Protein AF-A0A0J6YGB2-F1 (afdb_monomer_lite)

pLDDT: mean 71.76, std 18.64, range [31.3, 97.12]

Secondary structure (DSSP, 8-state):
-HHHHHTTS-HHHHHHHHHHHSTTSS-----EEEEEETTEEEEE-TTS-EEEE--PPPPPPP-------------------EEEEEEETTEEEEE-TTS-EEEEES---TT-PPPSEEEEEEEETTEEEEE-TTS-EEEEEE----------------SS---EEEEEETTEEEEEETT----------S-------HHHHHHHHHHHHHHHHHHHHHHHHHHHH--SHHHHHHHHHHHHHHHHHHHHIIIIIIHHHHHHHHT-GGG---SSTTHHHHHHHHHHHHHHHHHHHHHHHHHHHHTTSTTTSSS--

Structure (mmCIF, N/CA/C/O backbone):
data_AF-A0A0J6YGB2-F1
#
_entry.id   AF-A0A0J6YGB2-F1
#
loop_
_atom_site.group_PDB
_atom_site.id
_atom_site.type_symbol
_atom_site.label_atom_id
_atom_site.label_alt_id
_atom_site.label_comp_id
_atom_site.label_asym_id
_atom_site.label_entity_id
_atom_site.label_seq_id
_atom_site.pdbx_PDB_ins_code
_atom_site.Cartn_x
_atom_site.Cartn_y
_atom_site.Cartn_z
_atom_site.occupancy
_atom_site.B_iso_or_equiv
_atom_site.auth_seq_id
_atom_site.auth_comp_id
_atom_site.auth_asym_id
_atom_site.auth_atom_id
_atom_site.pdbx_PDB_model_num
ATOM 1 N N . MET A 1 1 ? 25.596 -7.153 -12.762 1.00 47.97 1 MET A N 1
ATOM 2 C CA . MET A 1 1 ? 25.041 -5.886 -13.301 1.00 47.97 1 MET A CA 1
ATOM 3 C C . MET A 1 1 ? 25.319 -4.682 -12.389 1.00 47.97 1 MET A C 1
ATOM 5 O O . MET A 1 1 ? 25.663 -3.633 -12.912 1.00 47.97 1 MET A O 1
ATOM 9 N N . PHE A 1 2 ? 25.298 -4.838 -11.057 1.00 39.69 2 PHE A N 1
ATOM 10 C CA . PHE A 1 2 ? 25.666 -3.784 -10.088 1.00 39.69 2 PHE A CA 1
ATOM 11 C C . PHE A 1 2 ? 27.104 -3.240 -10.219 1.00 39.69 2 PHE A C 1
ATOM 13 O O . PHE A 1 2 ? 27.317 -2.039 -10.109 1.00 39.69 2 PHE A O 1
ATOM 20 N N . SER A 1 3 ? 28.085 -4.088 -10.548 1.00 45.50 3 SER A N 1
ATOM 21 C CA . SER A 1 3 ? 29.497 -3.674 -10.658 1.00 45.50 3 SER A CA 1
ATOM 22 C C . SER A 1 3 ? 29.777 -2.673 -11.798 1.00 45.50 3 SER A C 1
ATOM 24 O O . SER A 1 3 ? 30.677 -1.848 -11.683 1.00 45.50 3 SER A O 1
ATOM 26 N N . ARG A 1 4 ? 28.969 -2.665 -12.871 1.00 50.91 4 ARG A N 1
ATOM 27 C CA . ARG A 1 4 ? 29.157 -1.735 -14.004 1.00 50.91 4 ARG A CA 1
ATOM 28 C C . ARG A 1 4 ? 28.531 -0.355 -13.784 1.00 50.91 4 ARG A C 1
ATOM 30 O O . ARG A 1 4 ? 28.941 0.592 -14.438 1.00 50.91 4 ARG A O 1
ATOM 37 N N . ILE A 1 5 ? 27.583 -0.236 -12.853 1.00 55.06 5 ILE A N 1
ATOM 38 C CA . ILE A 1 5 ? 26.984 1.052 -12.464 1.00 55.06 5 ILE A CA 1
ATOM 39 C C . ILE A 1 5 ? 27.970 1.847 -11.595 1.00 55.06 5 ILE A C 1
ATOM 41 O O . ILE A 1 5 ? 28.072 3.060 -11.730 1.00 55.06 5 ILE A O 1
ATOM 45 N N . PHE A 1 6 ? 28.771 1.150 -10.783 1.00 49.53 6 PHE A N 1
ATOM 46 C CA . PHE A 1 6 ? 29.767 1.763 -9.901 1.00 49.53 6 PHE A CA 1
ATOM 47 C C . PHE A 1 6 ? 30.978 2.357 -10.637 1.00 49.53 6 PHE A C 1
ATOM 49 O O . PHE A 1 6 ? 31.577 3.301 -10.149 1.00 49.53 6 PHE A O 1
ATOM 56 N N . SER A 1 7 ? 31.334 1.857 -11.825 1.00 52.94 7 SER A N 1
ATOM 57 C CA . SER A 1 7 ? 32.524 2.328 -12.557 1.00 52.94 7 SER A CA 1
ATOM 58 C C . SER A 1 7 ? 32.318 3.639 -13.334 1.00 52.94 7 SER A C 1
ATOM 60 O O . SER A 1 7 ? 33.278 4.160 -13.896 1.00 52.94 7 SER A O 1
ATOM 62 N N . SER A 1 8 ? 31.083 4.150 -13.412 1.00 54.16 8 SER A N 1
ATOM 63 C CA . SER A 1 8 ? 30.706 5.331 -14.211 1.00 54.16 8 SER A CA 1
ATOM 64 C C . SER A 1 8 ? 30.248 6.513 -13.346 1.00 54.16 8 SER A C 1
ATOM 66 O O . SER A 1 8 ? 29.524 7.393 -13.814 1.00 54.16 8 SER A O 1
ATOM 68 N N . MET A 1 9 ? 30.625 6.522 -12.071 1.00 53.25 9 MET A N 1
ATOM 69 C CA . MET A 1 9 ? 30.329 7.599 -11.133 1.00 53.25 9 MET A CA 1
ATOM 70 C C . MET A 1 9 ? 31.638 8.329 -10.830 1.00 53.25 9 MET A C 1
ATOM 72 O O . MET A 1 9 ? 32.668 7.703 -10.596 1.00 53.25 9 MET A O 1
ATOM 76 N N . SER A 1 10 ? 31.633 9.661 -10.912 1.00 66.31 10 SER A N 1
ATOM 77 C CA . SER A 1 10 ? 32.814 10.474 -10.613 1.00 66.31 10 SER A CA 1
ATOM 78 C C . SER A 1 10 ? 33.296 10.159 -9.195 1.00 66.31 10 SER A C 1
ATOM 80 O O . SER A 1 10 ? 32.474 10.021 -8.287 1.00 66.31 10 SER A O 1
ATOM 82 N N . GLY A 1 11 ? 34.614 10.046 -8.987 1.00 65.31 11 GLY A N 1
ATOM 83 C CA . GLY A 1 11 ? 35.195 9.553 -7.727 1.00 65.31 11 GLY A CA 1
ATOM 84 C C . GLY A 1 11 ? 34.671 10.248 -6.462 1.00 65.31 11 GLY A C 1
ATOM 85 O O . GLY A 1 11 ? 34.587 9.629 -5.410 1.00 65.31 11 GLY A O 1
ATOM 86 N N . TRP A 1 12 ? 34.205 11.493 -6.577 1.00 58.81 12 TRP A N 1
ATOM 87 C CA . TRP A 1 12 ? 33.568 12.251 -5.496 1.00 58.81 12 TRP A CA 1
ATOM 88 C C . TRP A 1 12 ? 32.200 11.697 -5.066 1.00 58.81 12 TRP A C 1
ATOM 90 O O . TRP A 1 12 ? 31.902 11.644 -3.876 1.00 58.81 12 TRP A O 1
ATOM 100 N N . THR A 1 13 ? 31.378 11.227 -6.008 1.00 62.38 13 THR A N 1
ATOM 101 C CA . THR A 1 13 ? 30.074 10.608 -5.695 1.00 62.38 13 THR A CA 1
ATOM 102 C C . THR A 1 13 ? 30.228 9.221 -5.079 1.00 62.38 13 THR A C 1
ATOM 104 O O . THR A 1 13 ? 29.452 8.850 -4.202 1.00 62.38 13 THR A O 1
ATOM 107 N N . GLN A 1 14 ? 31.271 8.487 -5.469 1.00 62.53 14 GLN A N 1
ATOM 108 C CA . GLN A 1 14 ? 31.596 7.175 -4.913 1.00 62.53 14 GLN A CA 1
ATOM 109 C C . GLN A 1 14 ? 32.154 7.293 -3.485 1.00 62.53 14 GLN A C 1
ATOM 111 O O . GLN A 1 14 ? 31.770 6.514 -2.618 1.00 62.53 14 GLN A O 1
ATOM 116 N N . ILE A 1 15 ? 32.974 8.316 -3.214 1.00 65.75 15 ILE A N 1
ATOM 117 C CA . ILE A 1 15 ? 33.469 8.626 -1.865 1.00 65.75 15 ILE A CA 1
ATOM 118 C C . ILE A 1 15 ? 32.315 9.058 -0.947 1.00 65.75 15 ILE A C 1
ATOM 120 O O . ILE A 1 15 ? 32.207 8.508 0.141 1.00 65.75 15 ILE A O 1
ATOM 124 N N . CYS A 1 16 ? 31.402 9.933 -1.390 1.00 64.25 16 CYS A N 1
ATOM 125 C CA . CYS A 1 16 ? 30.236 10.346 -0.586 1.00 64.25 16 CYS A CA 1
ATOM 126 C C . CYS A 1 16 ? 29.244 9.208 -0.280 1.00 64.25 16 CYS A C 1
ATOM 128 O O . CYS A 1 16 ? 28.662 9.167 0.803 1.00 64.25 16 CYS A O 1
ATOM 130 N N . LEU A 1 17 ? 29.026 8.277 -1.215 1.00 60.19 17 LEU A N 1
ATOM 131 C CA . LEU A 1 17 ? 28.152 7.116 -0.992 1.00 60.19 17 LEU A CA 1
ATOM 132 C C . LEU A 1 17 ? 28.784 6.082 -0.053 1.00 60.19 17 LEU A C 1
ATOM 134 O O . LEU A 1 17 ? 28.083 5.472 0.749 1.00 60.19 17 LEU A O 1
ATOM 138 N N . ILE A 1 18 ? 30.106 5.906 -0.111 1.00 61.22 18 ILE A N 1
ATOM 139 C CA . ILE A 1 18 ? 30.818 4.990 0.787 1.00 61.22 18 ILE A CA 1
ATOM 140 C C . ILE A 1 18 ? 30.936 5.594 2.197 1.00 61.22 18 ILE A C 1
ATOM 142 O O . ILE A 1 18 ? 30.737 4.876 3.175 1.00 61.22 18 ILE A O 1
ATOM 146 N N . THR A 1 19 ? 31.169 6.906 2.337 1.00 56.91 19 THR A N 1
ATOM 147 C CA . THR A 1 19 ? 31.229 7.562 3.658 1.00 56.91 19 THR A CA 1
ATOM 148 C C . THR A 1 19 ? 29.863 7.688 4.334 1.00 56.91 19 THR A C 1
ATOM 150 O O . THR A 1 19 ? 29.801 7.635 5.558 1.00 56.91 19 THR A O 1
ATOM 153 N N . SER A 1 20 ? 28.762 7.776 3.579 1.00 56.94 20 SER A N 1
ATOM 154 C CA . SER A 1 20 ? 27.402 7.804 4.146 1.00 56.94 20 SER A CA 1
ATOM 155 C C . SER A 1 20 ? 26.875 6.426 4.568 1.00 56.94 20 SER A C 1
ATOM 157 O O . SER A 1 20 ? 26.150 6.348 5.559 1.00 56.94 20 SER A O 1
ATOM 159 N N . LEU A 1 21 ? 27.275 5.330 3.904 1.00 52.31 21 LEU A N 1
ATOM 160 C CA . LEU A 1 21 ? 26.917 3.968 4.340 1.00 52.31 21 LEU A CA 1
ATOM 161 C C . LEU A 1 21 ? 27.748 3.448 5.529 1.00 52.31 21 LEU A C 1
ATOM 163 O O . LEU A 1 21 ? 27.299 2.536 6.218 1.00 52.31 21 LEU A O 1
ATOM 167 N N . LEU A 1 22 ? 28.928 4.017 5.795 1.00 46.59 22 LEU A N 1
ATOM 168 C CA . LEU A 1 22 ? 29.778 3.651 6.942 1.00 46.59 22 LEU A CA 1
ATOM 169 C C . LEU A 1 22 ? 29.534 4.516 8.196 1.00 46.59 22 LEU A C 1
ATOM 171 O O . LEU A 1 22 ? 30.133 4.259 9.238 1.00 46.59 22 LEU A O 1
ATOM 175 N N . ALA A 1 23 ? 28.652 5.518 8.125 1.00 49.00 23 ALA A N 1
ATOM 176 C CA . ALA A 1 23 ? 28.447 6.484 9.205 1.00 49.00 23 ALA A CA 1
ATOM 177 C C . ALA A 1 23 ? 27.587 6.022 10.406 1.00 49.00 23 ALA A C 1
ATOM 179 O O . ALA A 1 23 ? 27.714 6.660 11.449 1.00 49.00 23 ALA A O 1
ATOM 180 N N . PRO A 1 24 ? 26.782 4.935 10.383 1.00 47.47 24 PRO A N 1
ATOM 181 C CA . PRO A 1 24 ? 26.157 4.431 11.602 1.00 47.47 24 PRO A CA 1
ATOM 182 C C . PRO A 1 24 ? 26.792 3.100 12.032 1.00 47.47 24 PRO A C 1
ATOM 184 O O . PRO A 1 24 ? 26.097 2.102 12.190 1.00 47.47 24 PRO A O 1
ATOM 187 N N . GLN A 1 25 ? 28.120 3.043 12.178 1.00 46.66 25 GLN A N 1
ATOM 188 C CA . GLN A 1 25 ? 28.798 1.902 12.829 1.00 46.66 25 GLN A CA 1
ATOM 189 C C . GLN A 1 25 ? 29.794 2.305 13.922 1.00 46.66 25 GLN A C 1
ATOM 191 O O . GLN A 1 25 ? 30.547 1.477 14.424 1.00 46.66 25 GLN A O 1
ATOM 196 N N . LEU A 1 26 ? 29.766 3.558 14.369 1.00 46.72 26 LEU A N 1
ATOM 197 C CA . LEU A 1 26 ? 30.515 3.984 15.546 1.00 46.72 26 LEU A CA 1
ATOM 198 C C . LEU A 1 26 ? 29.568 4.716 16.481 1.00 46.72 26 LEU A C 1
ATOM 200 O O . LEU A 1 26 ? 29.467 5.932 16.429 1.00 46.72 26 LEU A O 1
ATOM 204 N N . TYR A 1 27 ? 28.816 3.941 17.260 1.00 47.0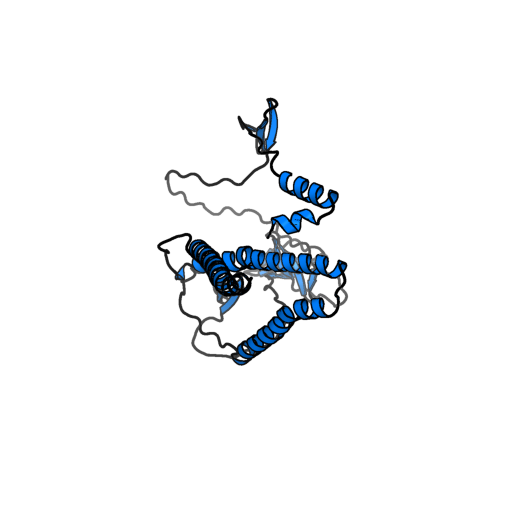3 27 TYR A N 1
ATOM 205 C CA . TYR A 1 27 ? 28.639 4.143 18.702 1.00 47.03 27 TYR A CA 1
ATOM 206 C C . TYR A 1 27 ? 27.632 3.117 19.249 1.00 47.03 27 TYR A C 1
ATOM 208 O O . TYR A 1 27 ? 26.555 3.449 19.732 1.00 47.03 27 TYR A O 1
ATOM 216 N N . ALA A 1 28 ? 27.997 1.833 19.218 1.00 46.50 28 ALA A N 1
ATOM 217 C CA . ALA A 1 28 ? 27.508 0.934 20.257 1.00 46.50 28 ALA A CA 1
ATOM 218 C C . ALA A 1 28 ? 28.305 1.281 21.526 1.00 46.50 28 ALA A C 1
ATOM 220 O O . ALA A 1 28 ? 29.392 0.751 21.747 1.00 46.50 28 ALA A O 1
ATOM 221 N N . GLN A 1 29 ? 27.837 2.268 22.298 1.00 60.12 29 GLN A N 1
ATOM 222 C CA . GLN A 1 29 ? 28.437 2.580 23.595 1.00 60.12 29 GLN A CA 1
ATOM 223 C C . GLN A 1 29 ? 28.187 1.392 24.521 1.00 60.12 29 GLN A C 1
ATOM 225 O O . GLN A 1 29 ? 27.056 1.126 24.920 1.00 60.12 29 GLN A O 1
ATOM 230 N N . SER A 1 30 ? 29.252 0.654 24.826 1.00 61.69 30 SER A N 1
ATOM 231 C CA . SER A 1 30 ? 29.279 -0.331 25.904 1.00 61.69 30 SER A CA 1
ATOM 232 C C . SER A 1 30 ? 29.137 0.413 27.234 1.00 61.69 30 SER A C 1
ATOM 234 O O . SER A 1 30 ? 30.133 0.770 27.861 1.00 61.69 30 SER A O 1
ATOM 236 N N . LEU A 1 31 ? 27.902 0.691 27.639 1.00 70.81 31 LEU A N 1
ATOM 237 C CA . LEU A 1 31 ? 27.576 1.229 28.956 1.00 70.81 31 LEU A CA 1
ATOM 238 C C . LEU A 1 31 ? 27.637 0.082 29.969 1.00 70.81 31 LEU A C 1
ATOM 240 O O . LEU A 1 31 ? 27.085 -0.994 29.735 1.00 70.81 31 LEU A O 1
ATOM 244 N N . SER A 1 32 ? 28.328 0.297 31.085 1.00 76.56 32 SER A N 1
ATOM 245 C CA . SER A 1 32 ? 28.457 -0.695 32.159 1.00 76.56 32 SER A CA 1
ATOM 246 C C . SER A 1 32 ? 28.248 -0.033 33.524 1.00 76.56 32 SER A C 1
ATOM 248 O O . SER A 1 32 ? 28.428 1.175 33.659 1.00 76.56 32 SER A O 1
ATOM 250 N N . ASN A 1 33 ? 27.826 -0.804 34.534 1.00 73.69 33 ASN A N 1
ATOM 251 C CA . ASN A 1 33 ? 27.552 -0.314 35.897 1.00 73.69 33 ASN A CA 1
ATOM 252 C C . ASN A 1 33 ? 26.589 0.893 35.967 1.00 73.69 33 ASN A C 1
ATOM 254 O O . ASN A 1 33 ? 26.937 1.967 36.455 1.00 73.69 33 ASN A O 1
ATOM 258 N N . CYS A 1 34 ? 25.353 0.719 35.498 1.00 82.75 34 CYS A N 1
ATOM 259 C CA . CYS A 1 34 ? 24.329 1.748 35.658 1.00 82.75 34 CYS A CA 1
ATOM 260 C C . CYS A 1 34 ? 23.812 1.807 37.106 1.00 82.75 34 CYS A C 1
ATOM 262 O O . CYS A 1 34 ? 23.523 0.775 37.715 1.00 82.75 34 CYS A O 1
ATOM 264 N N . HIS A 1 35 ? 23.693 3.013 37.657 1.00 82.19 35 HIS A N 1
ATOM 265 C CA . HIS A 1 35 ? 23.129 3.280 38.976 1.00 82.19 35 HIS A CA 1
ATOM 266 C C . HIS A 1 35 ? 22.164 4.468 38.906 1.00 82.19 35 HIS A C 1
ATOM 268 O O . HIS A 1 35 ? 22.210 5.293 37.994 1.00 82.19 35 HIS A O 1
ATOM 274 N N . ARG A 1 36 ? 21.226 4.539 39.852 1.00 81.81 36 ARG A N 1
ATOM 275 C CA . ARG A 1 36 ? 20.082 5.449 39.760 1.00 81.81 36 ARG A CA 1
ATOM 276 C C . ARG A 1 36 ? 20.120 6.504 40.852 1.00 81.81 36 ARG A C 1
ATOM 278 O O . ARG A 1 36 ? 20.095 6.171 42.034 1.00 81.81 36 ARG A O 1
ATOM 285 N N . HIS A 1 37 ? 20.097 7.772 40.449 1.00 75.06 37 HIS A N 1
ATOM 286 C CA . HIS A 1 37 ? 19.948 8.919 41.342 1.00 75.06 37 HIS A CA 1
ATOM 287 C C . HIS A 1 37 ? 18.572 9.552 41.094 1.00 75.06 37 HIS A C 1
ATOM 289 O O . HIS A 1 37 ? 18.349 10.260 40.112 1.00 75.06 37 HIS A O 1
ATOM 295 N N . GLY A 1 38 ? 17.608 9.252 41.969 1.00 78.44 38 GLY A N 1
ATOM 296 C CA . GLY A 1 38 ? 16.233 9.745 41.840 1.00 78.44 38 GLY A CA 1
ATOM 297 C C . GLY A 1 38 ? 15.509 9.185 40.607 1.00 78.44 38 GLY A C 1
ATOM 298 O O . GLY A 1 38 ? 15.221 7.986 40.531 1.00 78.44 38 GLY A O 1
ATOM 299 N N . SER A 1 39 ? 15.170 10.055 39.653 1.00 69.88 39 SER A N 1
ATOM 300 C CA . SER A 1 39 ? 14.460 9.710 38.410 1.00 69.88 39 SER A CA 1
ATOM 301 C C . SER A 1 39 ? 15.372 9.502 37.196 1.00 69.88 39 SER A C 1
ATOM 303 O O . SER A 1 39 ? 14.862 9.189 36.124 1.00 69.88 39 SER A O 1
ATOM 305 N N . THR A 1 40 ? 16.688 9.661 37.351 1.00 70.00 40 THR A N 1
ATOM 306 C CA . THR A 1 40 ? 17.655 9.610 36.245 1.00 70.00 40 THR A CA 1
ATOM 307 C C . THR A 1 40 ? 18.629 8.449 36.453 1.00 70.00 40 THR A C 1
ATOM 309 O O . THR A 1 40 ? 19.141 8.249 37.559 1.00 70.00 40 THR A O 1
ATOM 312 N N . GLU A 1 41 ? 18.856 7.655 35.407 1.00 82.81 41 GLU A N 1
ATOM 313 C CA . GLU A 1 41 ? 19.830 6.560 35.397 1.00 82.81 41 GLU A CA 1
ATOM 314 C C . GLU A 1 41 ? 21.167 7.071 34.849 1.00 82.81 41 GLU A C 1
ATOM 316 O O . GLU A 1 41 ? 21.211 7.765 33.834 1.00 82.81 41 GLU A O 1
ATOM 321 N N . TYR A 1 42 ? 22.255 6.765 35.550 1.00 81.12 42 TYR A N 1
ATOM 322 C CA . TYR A 1 42 ? 23.617 7.139 35.183 1.00 81.12 42 TYR A CA 1
ATOM 323 C C . TYR A 1 42 ? 24.416 5.871 34.923 1.00 81.12 42 TYR A C 1
ATOM 325 O O . TYR A 1 42 ? 24.373 4.946 35.730 1.00 81.12 42 TYR A O 1
ATOM 333 N N . CYS A 1 43 ? 25.165 5.825 33.827 1.00 85.06 43 CYS A N 1
ATOM 334 C CA . CYS A 1 43 ? 26.001 4.679 33.472 1.00 85.06 43 CYS A CA 1
ATOM 335 C C . CYS A 1 43 ? 27.455 5.119 33.263 1.00 85.06 43 CYS A C 1
ATOM 337 O O . CYS A 1 43 ? 27.709 6.248 32.825 1.00 85.06 43 CYS A O 1
ATOM 339 N N . TYR A 1 44 ? 28.411 4.227 33.542 1.00 82.94 44 TYR A N 1
ATOM 340 C CA . TYR A 1 44 ? 29.823 4.481 33.258 1.00 82.94 44 TYR A CA 1
ATOM 341 C C . TYR A 1 44 ? 30.130 4.191 31.788 1.00 82.94 44 TYR A C 1
ATOM 343 O O . TYR A 1 44 ? 29.845 3.101 31.273 1.00 82.94 44 TYR A O 1
ATOM 351 N N . GLY A 1 45 ? 30.728 5.182 31.126 1.00 77.88 45 GLY A N 1
ATOM 352 C CA . GLY A 1 45 ? 31.301 5.027 29.794 1.00 77.88 45 GLY A CA 1
ATOM 353 C C . GLY A 1 45 ? 32.665 4.319 29.817 1.00 77.88 45 GLY A C 1
ATOM 354 O O . GLY A 1 45 ? 33.237 4.093 30.886 1.00 77.88 45 GLY A O 1
ATOM 355 N N . PRO A 1 46 ? 33.234 4.004 28.641 1.00 68.50 46 PRO A N 1
ATOM 356 C CA . PRO A 1 46 ? 34.563 3.392 28.518 1.00 68.50 46 PRO A CA 1
ATOM 357 C C . PRO A 1 46 ? 35.693 4.255 29.105 1.00 68.50 46 PRO A C 1
ATOM 359 O O . PRO A 1 46 ? 36.740 3.725 29.465 1.00 68.50 46 PRO A O 1
ATOM 362 N N . ASP A 1 47 ? 35.458 5.560 29.260 1.00 73.69 47 ASP A N 1
ATOM 363 C CA . ASP A 1 47 ? 36.397 6.514 29.859 1.00 73.69 47 ASP A CA 1
ATOM 364 C C . ASP A 1 47 ? 36.296 6.576 31.400 1.00 73.69 47 ASP A C 1
ATOM 366 O O . ASP A 1 47 ? 36.956 7.394 32.038 1.00 73.69 47 ASP A O 1
ATOM 370 N N . GLY A 1 48 ? 35.446 5.743 32.019 1.00 71.50 48 GLY A N 1
ATOM 371 C CA . GLY A 1 48 ? 35.217 5.726 33.470 1.00 71.50 48 GLY A CA 1
ATOM 372 C C . GLY A 1 48 ? 34.420 6.924 33.999 1.00 71.50 48 GLY A C 1
ATOM 373 O O . GLY A 1 48 ? 34.275 7.077 35.209 1.00 71.50 48 GLY A O 1
ATOM 374 N N . GLN A 1 49 ? 33.897 7.769 33.108 1.00 76.75 49 GLN A N 1
ATOM 375 C CA . GLN A 1 49 ? 33.096 8.939 33.455 1.00 76.75 49 GLN A CA 1
ATOM 376 C C . GLN A 1 49 ? 31.596 8.601 33.442 1.00 76.75 49 GLN A C 1
ATOM 378 O O . GLN A 1 49 ? 31.115 7.878 32.565 1.00 76.75 49 GLN A O 1
ATOM 383 N N . GLU A 1 50 ? 30.858 9.118 34.425 1.00 80.12 50 GLU A N 1
ATOM 384 C CA . GLU A 1 50 ? 29.411 8.918 34.551 1.00 80.12 50 GLU A CA 1
ATOM 385 C C . GLU A 1 50 ? 28.652 9.818 33.573 1.00 80.12 50 GLU A C 1
ATOM 387 O O . GLU A 1 50 ? 28.865 11.032 33.534 1.00 80.12 50 GLU A O 1
ATOM 392 N N . THR A 1 51 ? 27.740 9.231 32.796 1.00 76.94 51 THR A N 1
ATOM 393 C CA . THR A 1 51 ? 26.888 9.961 31.842 1.00 76.94 51 THR A CA 1
ATOM 394 C C . THR A 1 51 ? 25.402 9.679 32.103 1.00 76.94 51 THR A C 1
ATOM 396 O O . THR A 1 51 ? 25.047 8.528 32.374 1.00 76.94 51 THR A O 1
ATOM 399 N N . PRO A 1 52 ? 24.521 10.703 32.068 1.00 76.31 52 PRO A N 1
ATOM 400 C CA . PRO A 1 52 ? 23.085 10.524 32.284 1.00 76.31 52 PRO A CA 1
ATOM 401 C C . PRO A 1 52 ? 22.415 9.903 31.050 1.00 76.31 52 PRO A C 1
ATOM 403 O O . PRO A 1 52 ? 22.531 10.433 29.945 1.00 76.31 52 PRO A O 1
ATOM 406 N N . VAL A 1 53 ? 21.669 8.816 31.246 1.00 72.88 53 VAL A N 1
ATOM 407 C CA . VAL A 1 53 ? 20.880 8.133 30.210 1.00 72.88 53 VAL A CA 1
ATOM 408 C C . VAL A 1 53 ? 19.398 8.220 30.599 1.00 72.88 53 VAL A C 1
ATOM 410 O O . VAL A 1 53 ? 18.978 7.725 31.643 1.00 72.88 53 VAL A O 1
ATOM 413 N N . THR A 1 54 ? 18.575 8.892 29.791 1.00 63.31 54 THR A N 1
ATOM 414 C CA . THR A 1 54 ? 17.148 9.115 30.092 1.00 63.31 54 THR A CA 1
ATOM 415 C C . THR A 1 54 ? 16.244 8.131 29.333 1.00 63.31 54 THR A C 1
ATOM 417 O O . THR A 1 54 ? 16.037 8.258 28.132 1.00 63.31 54 THR A O 1
ATOM 420 N N . THR A 1 55 ? 15.731 7.166 30.108 1.00 45.88 55 THR A N 1
ATOM 421 C CA . THR A 1 55 ? 14.434 6.447 30.083 1.00 45.88 55 THR A CA 1
ATOM 422 C C . THR A 1 55 ? 13.894 5.821 28.789 1.00 45.88 55 THR A C 1
ATOM 424 O O . THR A 1 55 ? 13.232 6.471 27.983 1.00 45.88 55 THR A O 1
ATOM 427 N N . HIS A 1 56 ? 13.954 4.484 28.731 1.00 41.53 56 HIS A N 1
ATOM 428 C CA . HIS A 1 56 ? 12.926 3.667 28.080 1.00 41.53 56 HIS A CA 1
ATOM 429 C C . HIS A 1 56 ? 11.999 3.028 29.124 1.00 41.53 56 HIS A C 1
ATOM 431 O O . HIS A 1 56 ? 12.430 2.596 30.192 1.00 41.53 56 HIS A O 1
ATOM 437 N N . LEU A 1 57 ? 10.705 3.034 28.792 1.00 34.84 57 LEU A N 1
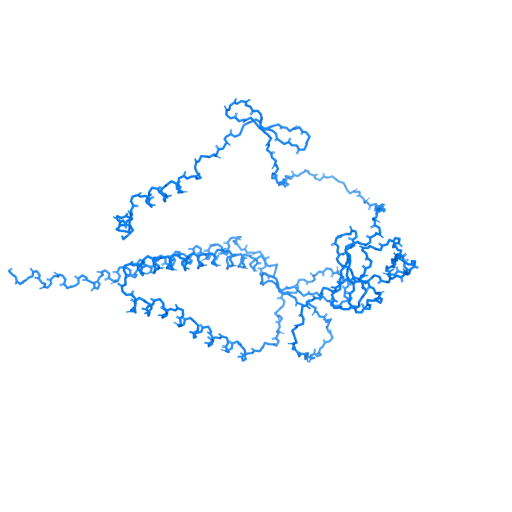ATOM 438 C CA . LEU A 1 57 ? 9.574 2.538 29.569 1.00 34.84 57 LEU A CA 1
ATOM 439 C C . LEU A 1 57 ? 9.809 1.140 30.158 1.00 34.84 57 LEU A C 1
ATOM 441 O O . LEU A 1 57 ? 10.289 0.224 29.494 1.00 34.84 57 LEU A O 1
ATOM 445 N N . SER A 1 58 ? 9.373 0.984 31.403 1.00 36.00 58 SER A N 1
ATOM 446 C CA . SER A 1 58 ? 9.332 -0.267 32.148 1.00 36.00 58 SER A CA 1
ATOM 447 C C . SER A 1 58 ? 8.480 -1.329 31.439 1.00 36.00 58 SER A C 1
ATOM 449 O O . SER A 1 58 ? 7.301 -1.108 31.172 1.00 36.00 58 SER A O 1
ATOM 451 N N . ALA A 1 59 ? 9.057 -2.509 31.206 1.00 35.41 59 ALA A N 1
ATOM 452 C CA . ALA A 1 59 ? 8.304 -3.747 31.019 1.00 35.41 59 ALA A CA 1
ATOM 453 C C . ALA A 1 59 ? 7.915 -4.316 32.403 1.00 35.41 59 ALA A C 1
ATOM 455 O O . ALA A 1 59 ? 8.745 -4.283 33.318 1.00 35.41 59 ALA A O 1
ATOM 456 N N . PRO A 1 60 ? 6.690 -4.837 32.602 1.00 36.06 60 PRO A N 1
ATOM 457 C CA . PRO A 1 60 ? 6.276 -5.375 33.892 1.00 36.06 60 PRO A CA 1
ATOM 458 C C . PRO A 1 60 ? 6.847 -6.784 34.110 1.00 36.06 60 PRO A C 1
ATOM 460 O O . PRO A 1 60 ? 6.616 -7.692 33.314 1.00 36.06 60 PRO A O 1
ATOM 463 N N . SER A 1 61 ? 7.577 -6.961 35.214 1.00 35.47 61 SER A N 1
ATOM 464 C CA . SER A 1 61 ? 7.939 -8.274 35.758 1.00 35.47 61 SER A CA 1
ATOM 465 C C . SER A 1 61 ? 6.897 -8.741 36.773 1.00 35.47 61 SER A C 1
ATOM 467 O O . SER A 1 61 ? 6.373 -7.966 37.569 1.00 35.47 61 SER A O 1
ATOM 469 N N . THR A 1 62 ? 6.611 -10.032 36.696 1.00 39.09 62 THR A N 1
ATOM 470 C CA . THR A 1 62 ? 5.602 -10.805 37.419 1.00 39.09 62 THR A CA 1
ATOM 471 C C . THR A 1 62 ? 5.921 -11.019 38.909 1.00 39.09 62 THR A C 1
ATOM 473 O O . THR A 1 62 ? 7.079 -11.252 39.249 1.00 39.09 62 THR A O 1
ATOM 476 N N . ALA A 1 63 ? 4.842 -11.108 39.712 1.00 36.41 63 ALA A N 1
ATOM 477 C CA . ALA A 1 63 ? 4.630 -11.847 40.983 1.00 36.41 63 ALA A CA 1
ATOM 478 C C . ALA A 1 63 ? 4.494 -11.004 42.279 1.00 36.41 63 ALA A C 1
ATOM 480 O O . ALA A 1 63 ? 5.107 -9.945 42.366 1.00 36.41 63 ALA A O 1
ATOM 481 N N . PRO A 1 64 ? 3.820 -11.498 43.350 1.00 43.38 64 PRO A N 1
ATOM 482 C CA . PRO A 1 64 ? 2.741 -12.496 43.465 1.00 43.38 64 PRO A CA 1
ATOM 483 C C . PRO A 1 64 ? 1.481 -11.961 44.208 1.00 43.38 64 PRO A C 1
ATOM 485 O O . PRO A 1 64 ? 1.459 -10.859 44.747 1.00 43.38 64 PRO A O 1
ATOM 488 N N . ASN A 1 65 ? 0.425 -12.783 44.245 1.00 44.06 65 ASN A N 1
ATOM 489 C CA . ASN A 1 65 ? -0.837 -12.581 44.972 1.00 44.06 65 ASN A CA 1
ATOM 490 C C . ASN A 1 65 ? -0.674 -12.099 46.428 1.00 44.06 65 ASN A C 1
ATOM 492 O O . ASN A 1 65 ? -0.023 -12.780 47.218 1.00 44.06 65 ASN A O 1
ATOM 496 N N . ALA A 1 66 ? -1.427 -11.060 46.815 1.00 34.94 66 ALA A N 1
ATOM 497 C CA . ALA A 1 66 ? -2.011 -10.936 48.153 1.00 34.94 66 ALA A CA 1
ATOM 498 C C . ALA A 1 66 ? -3.185 -9.932 48.187 1.00 34.94 66 ALA A C 1
ATOM 500 O O . ALA A 1 66 ? -3.018 -8.760 47.877 1.00 34.94 66 ALA A O 1
ATOM 501 N N . ALA A 1 67 ? -4.332 -10.447 48.641 1.00 34.16 67 ALA A N 1
ATOM 502 C CA . ALA A 1 67 ? -5.423 -9.795 49.372 1.00 34.16 67 ALA A CA 1
ATOM 503 C C . ALA A 1 67 ? -6.212 -8.627 48.737 1.00 34.16 67 ALA A C 1
ATOM 505 O O . ALA A 1 67 ? -5.729 -7.520 48.526 1.00 34.16 67 ALA A O 1
ATOM 506 N N . SER A 1 68 ? -7.513 -8.888 48.575 1.00 46.16 68 SER A N 1
ATOM 507 C CA . SER A 1 68 ? -8.586 -7.917 48.375 1.00 46.16 68 SER A CA 1
ATOM 508 C C . SER A 1 68 ? -8.556 -6.780 49.402 1.00 46.16 68 SER A C 1
ATOM 510 O O . SER A 1 68 ? -8.642 -7.024 50.604 1.00 46.16 68 SER A O 1
ATOM 512 N N . ALA A 1 69 ? -8.557 -5.542 48.913 1.00 35.66 69 ALA A N 1
ATOM 513 C CA . ALA A 1 69 ? -9.038 -4.380 49.647 1.00 35.66 69 ALA A CA 1
ATOM 514 C C . ALA A 1 69 ? -9.734 -3.429 48.663 1.00 35.66 69 ALA A C 1
ATOM 516 O O . ALA A 1 69 ? -9.154 -2.982 47.676 1.00 35.66 69 ALA A O 1
ATOM 517 N N . THR A 1 70 ? -11.010 -3.180 48.924 1.00 39.97 70 THR A N 1
ATOM 518 C CA . THR A 1 70 ? -11.903 -2.264 48.211 1.00 39.97 70 THR A CA 1
ATOM 519 C C . THR A 1 70 ? -11.390 -0.821 48.319 1.00 39.97 70 THR A C 1
ATOM 521 O O . THR A 1 70 ? -11.193 -0.360 49.446 1.00 39.97 70 THR A O 1
ATOM 524 N N . PRO A 1 71 ? -11.219 -0.058 47.223 1.00 39.22 71 PRO A N 1
ATOM 525 C CA . PRO A 1 71 ? -11.006 1.377 47.328 1.00 39.22 71 PRO A CA 1
ATOM 526 C C . PRO A 1 71 ? -12.353 2.105 47.279 1.00 39.22 71 PRO A C 1
ATOM 528 O O . PRO A 1 71 ? -13.021 2.187 46.250 1.00 39.22 71 PRO A O 1
ATOM 531 N N . THR A 1 72 ? -12.742 2.640 48.432 1.00 31.30 72 THR A N 1
ATOM 532 C CA . THR A 1 72 ? -13.717 3.724 48.562 1.00 31.30 72 THR A CA 1
ATOM 533 C C . THR A 1 72 ? -13.238 4.928 47.749 1.00 31.30 72 THR A C 1
ATOM 535 O O . THR A 1 72 ? -12.083 5.335 47.864 1.00 31.30 72 THR A O 1
ATOM 538 N N . ALA A 1 73 ? -14.123 5.487 46.924 1.00 33.75 73 ALA A N 1
ATOM 539 C CA . ALA A 1 73 ? -13.857 6.668 46.116 1.00 33.75 73 ALA A CA 1
ATOM 540 C C . ALA A 1 73 ? -13.581 7.894 47.000 1.00 33.75 73 ALA A C 1
ATOM 542 O O . ALA A 1 73 ? -14.446 8.329 47.763 1.00 33.75 73 ALA A O 1
ATOM 543 N N . THR A 1 74 ? -12.396 8.482 46.853 1.00 31.77 74 THR A N 1
ATOM 544 C CA . THR A 1 74 ? -12.076 9.809 47.383 1.00 31.77 74 THR A CA 1
ATOM 545 C C . THR A 1 74 ? -12.016 10.784 46.213 1.00 31.77 74 THR A C 1
ATOM 547 O O . THR A 1 74 ? -11.210 10.620 45.301 1.00 31.77 74 THR A O 1
ATOM 550 N N . ASN A 1 75 ? -12.901 11.784 46.242 1.00 42.97 75 ASN A N 1
ATOM 551 C CA . ASN A 1 75 ? -12.949 12.916 45.317 1.00 42.97 75 ASN A CA 1
ATOM 552 C C . ASN A 1 75 ? -11.566 13.569 45.167 1.00 42.97 75 ASN A C 1
ATOM 554 O O . ASN A 1 75 ? -11.064 14.177 46.112 1.00 42.97 75 ASN A O 1
ATOM 558 N N . ALA A 1 76 ? -10.989 13.498 43.968 1.00 33.59 76 ALA A N 1
ATOM 559 C CA . ALA A 1 76 ? -9.895 14.369 43.562 1.00 33.59 76 ALA A CA 1
ATOM 560 C C . ALA A 1 76 ? -10.495 15.599 42.868 1.00 33.59 76 ALA A C 1
ATOM 562 O O . ALA A 1 76 ? -11.214 15.475 41.877 1.00 33.59 76 ALA A O 1
ATOM 563 N N . ALA A 1 77 ? -10.226 16.778 43.427 1.00 38.19 77 ALA A N 1
ATOM 564 C CA . ALA A 1 77 ? -10.643 18.069 42.901 1.00 38.19 77 ALA A CA 1
ATOM 565 C C . ALA A 1 77 ? -10.123 18.262 41.466 1.00 38.19 77 ALA A C 1
ATOM 567 O O . ALA A 1 77 ? -8.926 18.445 41.249 1.00 38.19 77 ALA A O 1
ATOM 568 N N . GLN A 1 78 ? -11.025 18.210 40.487 1.00 40.59 78 GLN A N 1
ATOM 569 C CA . GLN A 1 78 ? -10.740 18.612 39.115 1.00 40.59 78 GLN A CA 1
ATOM 570 C C . GLN A 1 78 ? -10.901 20.129 39.022 1.00 40.59 78 GLN A C 1
ATOM 572 O O . GLN A 1 78 ? -11.921 20.674 39.437 1.00 40.59 78 GLN A O 1
ATOM 577 N N . THR A 1 79 ? -9.896 20.822 38.495 1.00 47.12 79 THR A N 1
ATOM 578 C CA . THR A 1 79 ? -9.996 22.238 38.127 1.00 47.12 79 THR A CA 1
ATOM 579 C C . THR A 1 79 ? -11.108 22.410 37.092 1.00 47.12 79 THR A C 1
ATOM 581 O O . THR A 1 79 ? -10.947 22.043 35.930 1.00 47.12 79 THR A O 1
ATOM 584 N N . THR A 1 80 ? -12.247 22.950 37.521 1.00 65.12 80 THR A N 1
ATOM 585 C CA . THR A 1 80 ? -13.473 23.173 36.740 1.00 65.12 80 THR A CA 1
ATOM 586 C C . THR A 1 80 ? -13.395 24.441 35.880 1.00 65.12 80 THR A C 1
ATOM 588 O O . THR A 1 80 ? -14.335 25.227 35.839 1.00 65.12 80 THR A O 1
ATOM 591 N N . ALA A 1 81 ? -12.265 24.681 35.213 1.00 72.88 81 ALA A N 1
ATOM 592 C CA . ALA A 1 81 ? -12.111 25.789 34.270 1.00 72.88 81 ALA A CA 1
ATOM 593 C C . ALA A 1 81 ? -11.920 25.237 32.854 1.00 72.88 81 ALA A C 1
ATOM 595 O O . ALA A 1 81 ? -11.132 24.311 32.649 1.00 72.88 81 ALA A O 1
ATOM 596 N N . ILE A 1 82 ? -12.633 25.814 31.886 1.00 84.44 82 ILE A N 1
ATOM 597 C CA . ILE A 1 82 ? -12.447 25.523 30.461 1.00 84.44 82 ILE A CA 1
ATOM 598 C C . ILE A 1 82 ? -11.673 26.682 29.828 1.00 84.44 82 ILE A C 1
ATOM 600 O O . ILE A 1 82 ? -11.956 27.857 30.073 1.00 84.44 82 ILE A O 1
ATOM 604 N N . THR A 1 83 ? -10.649 26.359 29.049 1.00 82.06 83 THR A N 1
ATOM 605 C CA . THR A 1 83 ? -9.676 27.329 28.522 1.00 82.06 83 THR A CA 1
ATOM 606 C C . THR A 1 83 ? -9.441 27.100 27.031 1.00 82.06 83 THR A C 1
ATOM 608 O O . THR A 1 83 ? -9.873 26.091 26.480 1.00 82.06 83 THR A O 1
ATOM 611 N N . SER A 1 84 ? -8.759 28.026 26.353 1.00 81.75 84 SER A N 1
ATOM 612 C CA . SER A 1 84 ? -8.372 27.871 24.940 1.00 81.75 84 SER A CA 1
ATOM 613 C C . SER A 1 84 ? -9.573 27.761 23.982 1.00 81.75 84 SER A C 1
ATOM 615 O O . SER A 1 84 ? -9.689 26.829 23.183 1.00 81.75 84 SER A O 1
ATOM 617 N N . CYS A 1 85 ? -10.502 28.714 24.091 1.00 84.00 85 CYS A N 1
ATOM 618 C CA . CYS A 1 85 ? -11.695 28.751 23.252 1.00 84.00 85 CYS A CA 1
ATOM 619 C C . CYS A 1 85 ? -11.419 29.278 21.833 1.00 84.00 85 CYS A C 1
ATOM 621 O O . CYS A 1 85 ? -10.703 30.263 21.654 1.00 84.00 85 CYS A O 1
ATOM 623 N N . HIS A 1 86 ? -12.028 28.657 20.826 1.00 83.19 86 HIS A N 1
ATOM 624 C CA . HIS A 1 86 ? -11.939 29.022 19.414 1.00 83.19 86 HIS A CA 1
ATOM 625 C C . HIS A 1 86 ? -13.288 28.825 18.700 1.00 83.19 86 HIS A C 1
ATOM 627 O O . HIS A 1 86 ? -14.212 28.208 19.227 1.00 83.19 86 HIS A O 1
ATOM 633 N N . LEU A 1 87 ? -13.435 29.411 17.511 1.00 79.94 87 LEU A N 1
ATOM 634 C CA . LEU A 1 87 ? -14.678 29.397 16.734 1.00 79.94 87 LEU A CA 1
ATOM 635 C C . LEU A 1 87 ? -14.577 28.443 15.545 1.00 79.94 87 LEU A C 1
ATOM 637 O O . LEU A 1 87 ? -13.656 28.550 14.737 1.00 79.94 87 LEU A O 1
ATOM 641 N N . HIS A 1 88 ? -15.597 27.607 15.374 1.00 75.19 88 HIS A N 1
ATOM 642 C CA . HIS A 1 88 ? -15.871 26.890 14.131 1.00 75.19 88 HIS A CA 1
ATOM 643 C C . HIS A 1 88 ? -17.217 27.360 13.577 1.00 75.19 88 HIS A C 1
ATOM 645 O O . HIS A 1 88 ? -18.276 27.071 14.139 1.00 75.19 88 HIS A O 1
ATOM 651 N N . ALA A 1 89 ? -17.174 28.096 12.463 1.00 72.88 89 ALA A N 1
ATOM 652 C CA . ALA A 1 89 ? -18.327 28.770 11.866 1.00 72.88 89 ALA A CA 1
ATOM 653 C C . ALA A 1 89 ? -19.050 29.698 12.866 1.00 72.88 89 ALA A C 1
ATOM 655 O O . ALA A 1 89 ? -18.608 30.822 13.074 1.00 72.88 89 ALA A O 1
ATOM 656 N N . THR A 1 90 ? -20.134 29.237 13.497 1.00 69.44 90 THR A N 1
ATOM 657 C CA . THR A 1 90 ? -20.929 29.993 14.486 1.00 69.44 90 THR A CA 1
ATOM 658 C C . THR A 1 90 ? -21.002 29.297 15.850 1.00 69.44 90 THR A C 1
ATOM 660 O O . THR A 1 90 ? -21.883 29.601 16.653 1.00 69.44 90 THR A O 1
ATOM 663 N N . LYS A 1 91 ? -20.133 28.312 16.099 1.00 75.44 91 LYS A N 1
ATOM 664 C CA . LYS A 1 91 ? -20.079 27.534 17.343 1.00 75.44 91 LYS A CA 1
ATOM 665 C C . LYS A 1 91 ? -18.733 27.747 18.031 1.00 75.44 91 LYS A C 1
ATOM 667 O O . LYS A 1 91 ? -17.692 27.675 17.379 1.00 75.44 91 LYS A O 1
ATOM 672 N N . THR A 1 92 ? -18.761 27.989 19.338 1.00 81.94 92 THR A N 1
ATOM 673 C CA . THR A 1 92 ? -17.558 28.161 20.162 1.00 81.94 92 THR A CA 1
ATOM 674 C C . THR A 1 92 ? -17.169 26.832 20.796 1.00 81.94 92 THR A C 1
ATOM 676 O O . THR A 1 92 ? -17.998 26.198 21.450 1.00 81.94 92 THR A O 1
ATOM 679 N N . PHE A 1 93 ? -15.912 26.438 20.630 1.00 84.06 93 PHE A N 1
ATOM 680 C CA . PHE A 1 93 ? -15.315 25.235 21.205 1.00 84.06 93 PHE A CA 1
ATOM 681 C C . PHE A 1 93 ? -14.195 25.619 22.169 1.00 84.06 93 PHE A C 1
ATOM 683 O O . PHE A 1 93 ? -13.463 26.561 21.896 1.00 84.06 93 PHE A O 1
ATOM 690 N N . CYS A 1 94 ? -14.063 24.921 23.294 1.00 86.56 94 CYS A N 1
ATOM 691 C CA . CYS A 1 94 ? -13.068 25.168 24.341 1.00 86.56 94 CYS A CA 1
ATOM 692 C C . CYS A 1 94 ? -12.453 23.846 24.817 1.00 86.56 94 CYS A C 1
ATOM 694 O O . CYS A 1 94 ? -13.044 22.785 24.637 1.00 86.56 94 CYS A O 1
ATOM 696 N N . ILE A 1 95 ? -11.293 23.901 25.469 1.00 85.75 95 ILE A N 1
ATOM 697 C CA . ILE A 1 95 ? -10.612 22.735 26.045 1.00 85.75 95 ILE A CA 1
ATOM 698 C C . ILE A 1 95 ? -10.922 22.657 27.543 1.00 85.75 95 ILE A C 1
ATOM 700 O O . ILE A 1 95 ? -10.675 23.604 28.296 1.00 85.75 95 ILE A O 1
ATOM 704 N N . ALA A 1 96 ? -11.466 21.525 27.981 1.00 82.94 96 ALA A N 1
ATOM 705 C CA . ALA A 1 96 ? -11.738 21.249 29.384 1.00 82.94 96 ALA A CA 1
ATOM 706 C C . ALA A 1 96 ? -10.483 20.802 30.153 1.00 82.94 96 ALA A C 1
ATOM 708 O O . ALA A 1 96 ? -9.449 20.479 29.569 1.00 82.94 96 ALA A O 1
ATOM 709 N N . GLY A 1 97 ? -10.563 20.782 31.488 1.00 72.69 97 GLY A N 1
ATOM 710 C CA . GLY A 1 97 ? -9.437 20.412 32.358 1.00 72.69 97 GLY A CA 1
ATOM 711 C C . GLY A 1 97 ? -8.920 18.976 32.175 1.00 72.69 97 GLY A C 1
ATOM 712 O O . GLY A 1 97 ? -7.810 18.671 32.601 1.00 72.69 97 GLY A O 1
ATOM 713 N N . ASP A 1 98 ? -9.690 18.104 31.520 1.00 73.38 98 ASP A N 1
ATOM 714 C CA . ASP A 1 98 ? -9.302 16.745 31.121 1.00 73.38 98 ASP A CA 1
ATOM 715 C C . ASP A 1 98 ? -8.686 16.676 29.707 1.00 73.38 98 ASP A C 1
ATOM 717 O O . ASP A 1 98 ? -8.392 15.589 29.208 1.00 73.38 98 ASP A O 1
ATOM 721 N N . GLY A 1 99 ? -8.480 17.828 29.060 1.00 74.25 99 GLY A N 1
ATOM 722 C CA . GLY A 1 99 ? -7.905 17.954 27.722 1.00 74.25 99 GLY A CA 1
ATOM 723 C C . GLY A 1 99 ? -8.885 17.681 26.581 1.00 74.25 99 GLY A C 1
ATOM 724 O O . GLY A 1 99 ? -8.468 17.703 25.423 1.00 74.25 99 GLY A O 1
ATOM 725 N N . LYS A 1 100 ? -10.168 17.426 26.870 1.00 80.12 100 LYS A N 1
ATOM 726 C CA . LYS A 1 100 ? -11.187 17.181 25.841 1.00 80.12 100 LYS A CA 1
ATOM 727 C C . LYS A 1 100 ? -11.809 18.477 25.345 1.00 80.12 100 LYS A C 1
ATOM 729 O O . LYS A 1 100 ? -11.949 19.448 26.085 1.00 80.12 100 LYS A O 1
ATOM 734 N N . GLU A 1 101 ? -12.210 18.469 24.082 1.00 84.12 101 GLU A N 1
ATOM 735 C CA . GLU A 1 101 ? -12.902 19.590 23.467 1.00 84.12 101 GLU A CA 1
ATOM 736 C C . GLU A 1 101 ? -14.394 19.574 23.824 1.00 84.12 101 GLU A C 1
ATOM 738 O O . GLU A 1 101 ? -15.058 18.534 23.807 1.00 84.12 101 GLU A O 1
ATOM 743 N N . VAL A 1 102 ? -14.922 20.740 24.178 1.00 83.94 102 VAL A N 1
ATOM 744 C CA . VAL A 1 102 ? -16.313 20.941 24.579 1.00 83.94 102 VAL A CA 1
ATOM 745 C C . VAL A 1 102 ? -16.894 22.146 23.853 1.00 83.94 102 VAL A C 1
ATOM 747 O O . VAL A 1 102 ? -16.211 23.148 23.650 1.00 83.94 102 VAL A O 1
ATOM 750 N N . GLN A 1 103 ? -18.158 22.063 23.451 1.00 85.19 103 GLN A N 1
ATOM 751 C CA . GLN A 1 103 ? -18.867 23.159 22.804 1.00 85.19 103 GLN A CA 1
ATOM 752 C C . GLN A 1 103 ? -19.582 24.011 23.857 1.00 85.19 103 GLN A C 1
ATOM 754 O O . GLN A 1 103 ? -20.308 23.497 24.704 1.00 85.19 103 GLN A O 1
ATOM 759 N N . VAL A 1 104 ? -19.439 25.328 23.773 1.00 84.19 104 VAL A N 1
ATOM 760 C CA . VAL A 1 104 ? -20.144 26.268 24.648 1.00 84.19 104 VAL A CA 1
ATOM 761 C C . VAL A 1 104 ? -21.366 26.825 23.924 1.00 84.19 104 VAL A C 1
ATOM 763 O O . VAL A 1 104 ? -21.270 27.336 22.805 1.00 84.19 104 VAL A O 1
ATOM 766 N N . THR A 1 105 ? -22.530 26.737 24.565 1.00 71.12 105 THR A N 1
ATOM 767 C CA . THR A 1 105 ? -23.778 27.309 24.049 1.00 71.12 105 THR A CA 1
ATOM 768 C C . THR A 1 105 ? -23.832 28.784 24.432 1.00 71.12 105 THR A C 1
ATOM 770 O O . THR A 1 105 ? -24.287 29.138 25.515 1.00 71.12 105 THR A O 1
ATOM 773 N N . GLY A 1 106 ? -23.320 29.650 23.558 1.00 65.31 106 GLY A N 1
ATOM 774 C CA . GLY A 1 106 ? -23.339 31.102 23.739 1.00 65.31 106 GLY A CA 1
ATOM 775 C C . GLY A 1 106 ? -23.513 31.838 22.407 1.00 65.31 106 GLY A C 1
ATOM 776 O O . GLY A 1 106 ? -23.244 31.258 21.350 1.00 65.31 106 GLY A O 1
ATOM 777 N N . PRO A 1 107 ? -23.979 33.099 22.419 1.00 52.25 107 PRO A N 1
ATOM 778 C CA . PRO A 1 107 ? -24.187 33.880 21.207 1.00 52.25 107 PRO A CA 1
ATOM 779 C C . PRO A 1 107 ? -22.839 34.295 20.601 1.00 52.25 107 PRO A C 1
ATOM 781 O O . PRO A 1 107 ? -22.323 35.380 20.855 1.00 52.25 107 PRO A O 1
ATOM 784 N N . ALA A 1 108 ? -22.264 33.439 19.760 1.00 52.22 108 ALA A N 1
ATOM 785 C CA . ALA A 1 108 ? -21.207 33.837 18.842 1.00 52.22 108 ALA A CA 1
ATOM 786 C C . ALA A 1 108 ? -21.839 34.632 17.691 1.00 52.22 108 ALA A C 1
ATOM 788 O O . ALA A 1 108 ? -22.247 34.080 16.668 1.00 52.22 108 ALA A O 1
ATOM 789 N N . GLY A 1 109 ? -21.978 35.946 17.879 1.00 52.69 109 GLY A N 1
ATOM 790 C CA . GLY A 1 109 ? -22.271 36.847 16.770 1.00 52.69 109 GLY A CA 1
ATOM 791 C C . GLY A 1 109 ? -21.143 36.778 15.730 1.00 52.69 109 GLY A C 1
ATOM 792 O O . GLY A 1 109 ? -19.990 36.560 16.104 1.00 52.69 109 GLY A O 1
ATOM 793 N N . PRO A 1 110 ? -21.421 37.002 14.433 1.00 47.50 110 PRO A N 1
ATOM 794 C CA . PRO A 1 110 ? -20.443 36.836 13.349 1.00 47.50 110 PRO A CA 1
ATOM 795 C C . PRO A 1 110 ? -19.176 37.712 13.460 1.00 47.50 110 PRO A C 1
ATOM 797 O O . PRO A 1 110 ? -18.254 37.518 12.680 1.00 47.50 110 PRO A O 1
ATOM 800 N N . ASN A 1 111 ? -19.108 38.638 14.428 1.00 50.16 111 ASN A N 1
ATOM 801 C CA . ASN A 1 111 ? -17.981 39.545 14.674 1.00 50.16 111 ASN A CA 1
ATOM 802 C C . ASN A 1 111 ? -17.565 39.625 16.161 1.00 50.16 111 ASN A C 1
ATOM 804 O O . ASN A 1 111 ? -17.002 40.636 16.583 1.00 50.16 111 ASN A O 1
ATOM 808 N N . THR A 1 112 ? -17.860 38.612 16.980 1.00 56.19 112 THR A N 1
ATOM 809 C CA . THR A 1 112 ? -17.517 38.629 18.413 1.00 56.19 112 THR A CA 1
ATOM 810 C C . THR A 1 112 ? -16.527 37.514 18.727 1.00 56.19 112 THR A C 1
ATOM 812 O O . THR A 1 112 ? -16.859 36.335 18.631 1.00 56.19 112 THR A O 1
ATOM 815 N N . THR A 1 113 ? -15.296 37.883 19.088 1.00 59.62 113 THR A N 1
ATOM 816 C CA . THR A 1 113 ? -14.278 36.934 19.551 1.00 59.62 113 THR A CA 1
ATOM 817 C C . THR A 1 113 ? -14.764 36.284 20.850 1.00 59.62 113 THR A C 1
ATOM 819 O O . THR A 1 113 ? -15.121 37.018 21.776 1.00 59.62 113 THR A O 1
ATOM 822 N N . PRO A 1 114 ? -14.802 34.944 20.947 1.00 65.44 114 PRO A N 1
ATOM 823 C CA . PRO A 1 114 ? -15.208 34.272 22.170 1.00 65.44 114 PRO A CA 1
ATOM 824 C C . PRO A 1 114 ? -14.209 34.596 23.288 1.00 65.44 114 PRO A C 1
ATOM 826 O O . PRO A 1 114 ? -13.022 34.809 23.015 1.00 65.44 114 PRO A O 1
ATOM 829 N N . PRO A 1 115 ? -14.660 34.641 24.550 1.00 68.94 115 PRO A N 1
ATOM 830 C CA . PRO A 1 115 ? -13.756 34.832 25.670 1.00 68.94 115 PRO A CA 1
ATOM 831 C C . PRO A 1 115 ? -12.757 33.672 25.746 1.00 68.94 115 PRO A C 1
ATOM 833 O O . PRO A 1 115 ? -13.082 32.523 25.458 1.00 68.94 115 PRO A O 1
ATOM 836 N N . THR A 1 116 ? -11.516 33.977 26.123 1.00 70.88 116 THR A N 1
ATOM 837 C CA . THR A 1 116 ? -10.393 33.023 26.097 1.00 70.88 116 THR A CA 1
ATOM 838 C C . THR A 1 116 ? -10.497 31.914 27.149 1.00 70.88 116 THR A C 1
ATOM 840 O O . THR A 1 116 ? -9.819 30.891 27.027 1.00 70.88 116 THR A O 1
ATOM 843 N N . GLN A 1 117 ? -11.342 32.098 28.167 1.00 78.56 117 GLN A N 1
ATOM 844 C CA . GLN A 1 117 ? -11.614 31.123 29.220 1.00 78.56 117 GLN A CA 1
ATOM 845 C C . GLN A 1 117 ? -12.987 31.361 29.859 1.00 78.56 117 GLN A C 1
ATOM 847 O O . GLN A 1 117 ? -13.438 32.505 29.954 1.00 78.56 117 GLN A O 1
ATOM 852 N N . TYR A 1 118 ? -13.596 30.285 30.357 1.00 82.56 118 TYR A N 1
ATOM 853 C CA . TYR A 1 118 ? -14.737 30.338 31.269 1.00 82.56 118 TYR A CA 1
ATOM 854 C C . TYR A 1 118 ? -14.340 29.705 32.603 1.00 82.56 118 TYR A C 1
ATOM 856 O O . TYR A 1 118 ? -13.638 28.688 32.650 1.00 82.56 118 TYR A O 1
ATOM 864 N N . THR A 1 119 ? -14.777 30.325 33.691 1.00 83.19 119 THR A N 1
ATOM 865 C CA . THR A 1 119 ? -14.397 29.961 35.061 1.00 83.19 119 THR A CA 1
ATOM 866 C C . THR A 1 119 ? -15.632 29.612 35.886 1.00 83.19 119 THR A C 1
ATOM 868 O O . THR A 1 119 ? -16.754 29.823 35.439 1.00 83.19 119 THR A O 1
ATOM 871 N N . ASP A 1 120 ? -15.428 29.076 37.089 1.00 82.62 120 ASP A N 1
ATOM 872 C CA . ASP A 1 120 ? -16.508 28.770 38.041 1.00 82.62 120 ASP A CA 1
ATOM 873 C C . ASP A 1 120 ? -17.575 27.803 37.491 1.00 82.62 120 ASP A C 1
ATOM 875 O O . ASP A 1 120 ? -18.786 28.021 37.596 1.00 82.62 120 ASP A O 1
ATOM 879 N N . CYS A 1 121 ? -17.121 26.720 36.846 1.00 84.19 121 CYS A N 1
ATOM 880 C CA . CYS A 1 121 ? -18.049 25.748 36.295 1.00 84.19 121 CYS A CA 1
ATOM 881 C C . CYS A 1 121 ? -18.686 24.885 37.389 1.00 84.19 121 CYS A C 1
ATOM 883 O O . CYS A 1 121 ? -17.992 24.259 38.196 1.00 84.19 121 CYS A O 1
ATOM 885 N N . HIS A 1 122 ? -20.011 24.790 37.361 1.00 82.06 122 HIS A N 1
ATOM 886 C CA . HIS A 1 122 ? -20.823 24.037 38.308 1.00 82.06 122 HIS A CA 1
ATOM 887 C C . HIS A 1 122 ? -21.899 23.230 37.573 1.00 82.06 122 HIS A C 1
ATOM 889 O O . HIS A 1 122 ? -22.192 23.447 36.398 1.00 82.06 122 HIS A O 1
ATOM 895 N N . ARG A 1 123 ? -22.457 22.218 38.242 1.00 80.81 123 ARG A N 1
ATOM 896 C CA . ARG A 1 123 ? -23.417 21.290 37.632 1.00 80.81 123 ARG A CA 1
ATOM 897 C C . ARG A 1 123 ? -24.820 21.521 38.166 1.00 80.81 123 ARG A C 1
ATOM 899 O O . ARG A 1 123 ? -25.021 21.527 39.377 1.00 80.81 123 ARG A O 1
ATOM 906 N N . HIS A 1 124 ? -25.785 21.585 37.254 1.00 79.44 124 HIS A N 1
ATOM 907 C CA . HIS A 1 124 ? -27.210 21.473 37.562 1.00 79.44 124 HIS A CA 1
ATOM 908 C C . HIS A 1 124 ? -27.707 20.150 36.980 1.00 79.44 124 HIS A C 1
ATOM 910 O O . HIS A 1 124 ? -27.851 19.991 35.766 1.00 79.44 124 HIS A O 1
ATOM 916 N N . GLY A 1 125 ? -27.900 19.152 37.844 1.00 78.44 125 GLY A N 1
ATOM 917 C CA . GLY A 1 125 ? -28.201 17.788 37.406 1.00 78.44 125 GLY A CA 1
ATOM 918 C C . GLY A 1 125 ? -27.051 17.183 36.588 1.00 78.44 125 GLY A C 1
ATOM 919 O O . GLY A 1 125 ? -25.920 17.099 37.063 1.00 78.44 125 GLY A O 1
ATOM 920 N N . SER A 1 126 ? -27.333 16.751 35.356 1.00 72.88 126 SER A N 1
ATOM 921 C CA . SER A 1 126 ? -26.338 16.168 34.439 1.00 72.88 126 SER A CA 1
ATOM 922 C C . SER A 1 126 ? -25.603 17.195 33.568 1.00 72.88 126 SER A C 1
ATOM 924 O O . SER A 1 126 ? -24.627 16.835 32.908 1.00 72.88 126 SER A O 1
ATOM 926 N N . LYS A 1 127 ? -26.031 18.461 33.580 1.00 74.69 127 LYS A N 1
ATOM 927 C CA . LYS A 1 127 ? -25.507 19.530 32.721 1.00 74.69 127 LYS A CA 1
ATOM 928 C C . LYS A 1 127 ? -24.422 20.335 33.430 1.00 74.69 127 LYS A C 1
ATOM 930 O O . LYS A 1 127 ? -24.527 20.590 34.631 1.00 74.69 127 LYS A O 1
ATOM 935 N N . LEU A 1 128 ? -23.384 20.722 32.690 1.00 82.38 128 LEU A N 1
ATOM 936 C CA . LEU A 1 128 ? -22.293 21.562 33.180 1.00 82.38 128 LEU A CA 1
ATOM 937 C C . LEU A 1 128 ? -22.498 22.996 32.687 1.00 82.38 128 LEU A C 1
ATOM 939 O O . LEU A 1 128 ? -22.662 23.222 31.490 1.00 82.38 128 LEU A O 1
ATOM 943 N N . TYR A 1 129 ? -22.458 23.945 33.610 1.00 83.75 129 TYR A N 1
ATOM 944 C CA . TYR A 1 129 ? -22.576 25.372 33.349 1.00 83.75 129 TYR A CA 1
ATOM 945 C C . TYR A 1 129 ? -21.288 26.062 33.768 1.00 83.75 129 TYR A C 1
ATOM 947 O O .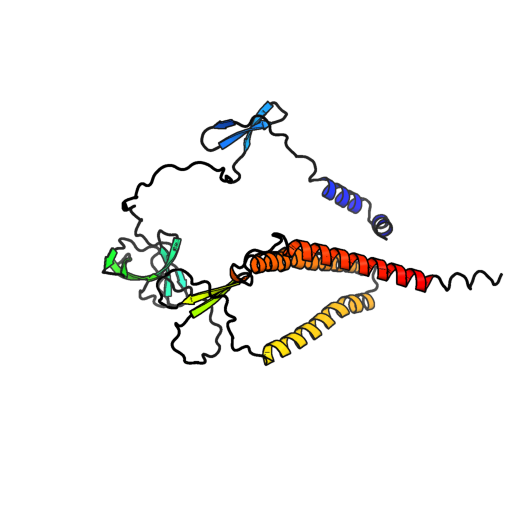 TYR A 1 129 ? -20.713 25.689 34.785 1.00 83.75 129 TYR A O 1
ATOM 955 N N . CYS A 1 130 ? -20.826 27.037 32.991 1.00 87.38 130 CYS A N 1
ATOM 956 C CA . CYS A 1 130 ? -19.629 27.825 33.285 1.00 87.38 130 CYS A CA 1
ATOM 957 C C . CYS A 1 130 ? -19.935 29.317 33.203 1.00 87.38 130 CYS A C 1
ATOM 959 O O . CYS A 1 130 ? -20.792 29.730 32.422 1.00 87.38 130 CYS A O 1
ATOM 961 N N . VAL A 1 131 ? -19.212 30.130 33.970 1.00 84.81 131 VAL A N 1
ATOM 962 C CA . VAL A 1 131 ? -19.419 31.579 34.018 1.00 84.81 131 VAL A CA 1
ATOM 963 C C . VAL A 1 131 ? -18.421 32.282 33.098 1.00 84.81 131 VAL A C 1
ATOM 965 O O . VAL A 1 131 ? -17.205 32.071 33.171 1.00 84.81 131 VAL A O 1
ATOM 968 N N . GLY A 1 132 ? -18.949 33.105 32.192 1.00 81.62 132 GLY A N 1
ATOM 969 C CA . GLY A 1 132 ? -18.179 33.960 31.293 1.00 81.62 132 GLY A CA 1
ATOM 970 C C . GLY A 1 132 ? -17.737 35.273 31.950 1.00 81.62 132 GLY A C 1
ATOM 971 O O . GLY A 1 132 ? -18.204 35.627 33.032 1.00 81.62 132 GLY A O 1
ATOM 972 N N . PRO A 1 133 ? -16.876 36.060 31.283 1.00 73.19 133 PRO A N 1
ATOM 973 C CA . PRO A 1 133 ? -16.329 37.303 31.839 1.00 73.19 133 PRO A CA 1
ATOM 974 C C . PRO A 1 133 ? -17.380 38.388 32.125 1.00 73.19 133 PRO A C 1
ATOM 976 O O . PRO A 1 133 ? -17.112 39.305 32.895 1.00 73.19 133 PRO A O 1
ATOM 979 N N . ASN A 1 134 ? -18.574 38.281 31.537 1.00 73.38 134 ASN A N 1
ATOM 980 C CA . ASN A 1 134 ? -19.695 39.193 31.773 1.00 73.38 134 ASN A CA 1
ATOM 981 C C . ASN A 1 134 ? -20.666 38.690 32.861 1.00 73.38 134 ASN A C 1
ATOM 983 O O . ASN A 1 134 ? -21.787 39.186 32.942 1.00 73.38 134 ASN A O 1
ATOM 987 N N . ASN A 1 135 ? -20.264 37.702 33.673 1.00 74.31 135 ASN A N 1
ATOM 988 C CA . ASN A 1 135 ? -21.130 36.976 34.616 1.00 74.31 135 ASN A CA 1
ATOM 989 C C . ASN A 1 135 ? -22.343 36.300 33.951 1.00 74.31 135 ASN A C 1
ATOM 991 O O . ASN A 1 135 ? -23.372 36.084 34.587 1.00 74.31 135 ASN A O 1
ATOM 995 N N . GLU A 1 136 ? -22.233 35.978 32.663 1.00 80.00 136 GLU A N 1
ATOM 996 C CA . GLU A 1 136 ? -23.224 35.175 31.954 1.00 80.00 136 GLU A CA 1
ATOM 997 C C . GLU A 1 136 ? -22.922 33.689 32.144 1.00 80.00 136 GLU A C 1
ATOM 999 O O . GLU A 1 136 ? -21.765 33.267 32.100 1.00 80.00 136 GLU A O 1
ATOM 1004 N N . GLU A 1 137 ? -23.963 32.898 32.363 1.00 80.88 137 GLU A N 1
ATOM 1005 C CA . GLU A 1 137 ? -23.850 31.462 32.579 1.00 80.88 137 GLU A CA 1
ATOM 1006 C C . GLU A 1 137 ? -24.124 30.735 31.260 1.00 80.88 137 GLU A C 1
ATOM 1008 O O . GLU A 1 137 ? -25.177 30.909 30.642 1.00 80.88 137 GLU A O 1
ATOM 1013 N N . VAL A 1 138 ? -23.152 29.951 30.798 1.00 83.25 138 VAL A N 1
ATOM 1014 C CA . VAL A 1 138 ? -23.208 29.243 29.514 1.00 83.25 138 VAL A CA 1
ATOM 1015 C C . VAL A 1 138 ? -23.204 27.736 29.730 1.00 83.25 138 VAL A C 1
ATOM 1017 O O . VAL A 1 138 ? -22.441 27.208 30.541 1.00 83.25 138 VAL A O 1
ATOM 1020 N N . GLU A 1 139 ? -24.058 27.030 28.991 1.00 83.38 139 GLU A N 1
ATOM 1021 C CA . GLU A 1 139 ? -24.130 25.568 29.043 1.00 83.38 139 GLU A CA 1
ATOM 1022 C C . GLU A 1 139 ? -23.008 24.958 28.196 1.00 83.38 139 GLU A C 1
ATOM 1024 O O . GLU A 1 139 ? -22.880 25.252 27.000 1.00 83.38 139 GLU A O 1
ATOM 1029 N N . VAL A 1 140 ? -22.209 24.092 28.816 1.00 82.94 140 VAL A N 1
ATOM 1030 C CA . VAL A 1 140 ? -21.130 23.349 28.167 1.00 82.94 140 VAL A CA 1
ATOM 1031 C C . VAL A 1 140 ? -21.655 21.991 27.727 1.00 82.94 140 VAL A C 1
ATOM 1033 O O . VAL A 1 140 ? -21.993 21.130 28.541 1.00 82.94 140 VAL A O 1
ATOM 1036 N N . LEU A 1 141 ? -21.696 21.801 26.416 1.00 81.25 141 LEU A N 1
ATOM 1037 C CA . LEU A 1 141 ? -22.027 20.548 25.761 1.00 81.25 141 LEU A CA 1
ATOM 1038 C C . LEU A 1 141 ? -20.721 19.808 25.453 1.00 81.25 141 LEU A C 1
ATOM 1040 O O . LEU A 1 141 ? -19.750 20.416 25.006 1.00 81.25 141 LEU A O 1
ATOM 1044 N N . ALA A 1 142 ? -20.667 18.494 25.668 1.00 71.94 142 ALA A N 1
ATOM 1045 C CA . ALA A 1 142 ? -19.553 17.704 25.145 1.00 71.94 142 ALA A CA 1
ATOM 1046 C C . ALA A 1 142 ? -19.536 17.866 23.619 1.00 71.94 142 ALA A C 1
ATOM 1048 O O . ALA A 1 142 ? -20.585 17.723 22.988 1.00 71.94 142 ALA A O 1
ATOM 1049 N N . ALA A 1 143 ? -18.391 18.226 23.032 1.00 58.41 143 ALA A N 1
ATOM 1050 C CA . ALA A 1 143 ? -18.319 18.384 21.590 1.00 58.41 143 ALA A CA 1
ATOM 1051 C C . ALA A 1 143 ? -18.561 17.011 20.952 1.00 58.41 143 ALA A C 1
ATOM 1053 O O . ALA A 1 143 ? -17.736 16.105 21.074 1.00 58.41 143 ALA A O 1
ATOM 1054 N N . GLU A 1 144 ? -19.702 16.839 20.283 1.00 47.66 144 GLU A N 1
ATOM 1055 C CA . GLU A 1 144 ? -19.813 15.797 19.272 1.00 47.66 144 GLU A CA 1
ATOM 1056 C C . GLU A 1 144 ? -18.726 16.098 18.243 1.00 47.66 144 GLU A C 1
ATOM 1058 O O . GLU A 1 144 ? -18.684 17.201 17.696 1.00 47.66 144 GLU A O 1
ATOM 1063 N N . ALA A 1 145 ? -17.810 15.151 18.042 1.00 38.16 145 ALA A N 1
ATOM 1064 C CA . ALA A 1 145 ? -16.706 15.284 17.108 1.00 38.16 145 ALA A CA 1
ATOM 1065 C C . ALA A 1 145 ? -17.257 15.613 15.713 1.00 38.16 145 ALA A C 1
ATOM 1067 O O . ALA A 1 145 ? -17.696 14.734 14.970 1.00 38.16 145 ALA A O 1
ATOM 1068 N N . SER A 1 146 ? -17.270 16.896 15.353 1.00 33.41 146 SER A N 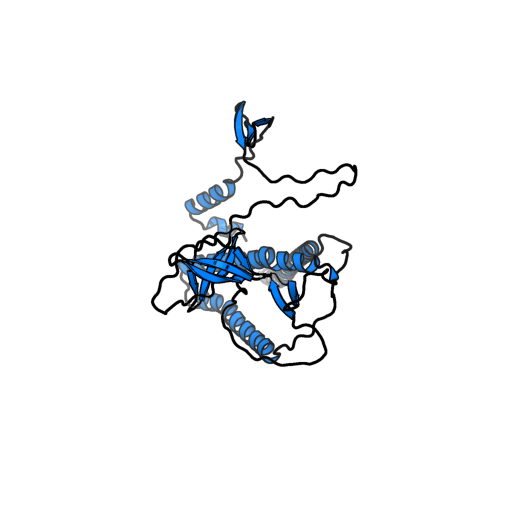1
ATOM 1069 C CA . SER A 1 146 ? -17.721 17.347 14.044 1.00 33.41 146 SER A CA 1
ATOM 1070 C C . SER A 1 146 ? -16.710 16.908 12.992 1.00 33.41 146 SER A C 1
ATOM 1072 O O . SER A 1 146 ? -15.699 17.566 12.761 1.00 33.41 146 SER A O 1
ATOM 1074 N N . SER A 1 147 ? -17.003 15.784 12.343 1.00 33.22 147 SER A N 1
ATOM 1075 C CA . SER A 1 147 ? -16.423 15.436 11.049 1.00 33.22 147 SER A CA 1
ATOM 1076 C C . SER A 1 147 ? -16.892 16.424 9.967 1.00 33.22 147 SER A C 1
ATOM 1078 O O . SER A 1 147 ? -18.006 16.953 10.049 1.00 33.22 147 SER A O 1
ATOM 1080 N N . PRO A 1 148 ? -16.059 16.695 8.947 1.00 38.56 148 PRO A N 1
ATOM 1081 C CA . PRO A 1 148 ? -16.366 17.655 7.898 1.00 38.56 148 PRO A CA 1
ATOM 1082 C C . PRO A 1 148 ? -17.525 17.171 7.021 1.00 38.56 148 PRO A C 1
ATOM 1084 O O . PRO A 1 148 ? -17.648 15.994 6.690 1.00 38.56 148 PRO A O 1
ATOM 1087 N N . THR A 1 149 ? -18.356 18.125 6.612 1.00 40.03 149 THR A N 1
ATOM 1088 C CA . THR A 1 149 ? -19.438 17.986 5.635 1.00 40.03 149 THR A CA 1
ATOM 1089 C C . THR A 1 149 ? -18.982 17.303 4.346 1.00 40.03 149 THR A C 1
ATOM 1091 O O . THR A 1 149 ? -18.221 17.873 3.565 1.00 40.03 149 THR A O 1
ATOM 1094 N N . GLY A 1 150 ? -19.544 16.128 4.083 1.00 32.50 150 GLY A N 1
ATOM 1095 C CA . GLY A 1 150 ? -19.639 15.515 2.764 1.00 32.50 150 GLY A CA 1
ATOM 1096 C C . GLY A 1 150 ? -20.946 14.739 2.721 1.00 32.50 150 GLY A C 1
ATOM 1097 O O . GLY A 1 150 ? -21.053 13.687 3.340 1.00 32.50 150 GLY A O 1
ATOM 1098 N N . GLY A 1 151 ? -21.972 15.310 2.086 1.00 43.12 151 GLY A N 1
ATOM 1099 C CA . GLY A 1 151 ? -23.275 14.663 1.970 1.00 43.12 151 GLY A CA 1
ATOM 1100 C C . GLY A 1 151 ? -23.174 13.328 1.237 1.00 43.12 151 GLY A C 1
ATOM 1101 O O . GLY A 1 151 ? -22.356 13.198 0.334 1.00 43.12 151 GLY A O 1
ATOM 1102 N N . HIS A 1 152 ? -23.986 12.353 1.644 1.00 41.75 152 HIS A N 1
ATOM 1103 C CA . HIS A 1 152 ? -24.934 11.666 0.765 1.00 41.75 152 HIS A CA 1
ATOM 1104 C C . HIS A 1 152 ? -25.836 10.721 1.577 1.00 41.75 152 HIS A C 1
ATOM 1106 O O . HIS A 1 152 ? -25.366 9.821 2.264 1.00 41.75 152 HIS A O 1
ATOM 1112 N N . ASP A 1 153 ? -27.133 11.005 1.459 1.00 39.16 153 ASP A N 1
ATOM 1113 C CA . ASP A 1 153 ? -28.283 10.099 1.422 1.00 39.16 153 ASP A CA 1
ATOM 1114 C C . ASP A 1 153 ? -28.446 9.062 2.541 1.00 39.16 153 ASP A C 1
ATOM 1116 O O . ASP A 1 153 ? -27.916 7.952 2.524 1.00 39.16 153 ASP A O 1
ATOM 1120 N N . GLY A 1 154 ? -29.311 9.423 3.492 1.00 47.88 154 GLY A N 1
ATOM 1121 C CA . GLY A 1 154 ? -29.916 8.481 4.417 1.00 47.88 154 GLY A CA 1
ATOM 1122 C C . GLY A 1 154 ? -30.892 7.558 3.696 1.00 47.88 154 GLY A C 1
ATOM 1123 O O . GLY A 1 154 ? -31.809 8.019 3.017 1.00 47.88 154 GLY A O 1
ATOM 1124 N N . HIS A 1 155 ? -30.755 6.255 3.930 1.00 44.19 155 HIS A N 1
ATOM 1125 C CA . HIS A 1 155 ? -31.827 5.305 3.678 1.00 44.19 155 HIS A CA 1
ATOM 1126 C C . HIS A 1 155 ? -32.042 4.388 4.881 1.00 44.19 155 HIS A C 1
ATOM 1128 O O . HIS A 1 155 ? -31.162 3.657 5.326 1.00 44.19 155 HIS A O 1
ATOM 1134 N N . ASN A 1 156 ? -33.269 4.498 5.380 1.00 50.56 156 ASN A N 1
ATOM 1135 C CA . ASN A 1 156 ? -33.941 3.689 6.378 1.00 50.56 156 ASN A CA 1
ATOM 1136 C C . ASN A 1 156 ? -33.973 2.210 5.967 1.00 50.56 156 ASN A C 1
ATOM 1138 O O . ASN A 1 156 ? -34.439 1.898 4.873 1.00 50.56 156 ASN A O 1
ATOM 1142 N N . HIS A 1 157 ? -33.597 1.315 6.879 1.00 45.44 157 HIS A N 1
ATOM 1143 C CA . HIS A 1 157 ? -34.157 -0.030 6.911 1.00 45.44 157 HIS A CA 1
ATOM 1144 C C . HIS A 1 157 ? -34.499 -0.407 8.349 1.00 45.44 157 HIS A C 1
ATOM 1146 O O . HIS A 1 157 ? -33.637 -0.467 9.221 1.00 45.44 157 HIS A O 1
ATOM 1152 N N . GLY A 1 158 ? -35.793 -0.643 8.566 1.00 46.62 158 GLY A N 1
ATOM 1153 C CA . GLY A 1 158 ? -36.347 -1.103 9.822 1.00 46.62 158 GLY A CA 1
ATOM 1154 C C . GLY A 1 158 ? -35.983 -2.553 10.118 1.00 46.62 158 GLY A C 1
ATOM 1155 O O . GLY A 1 158 ? -36.230 -3.448 9.313 1.00 46.62 158 GLY A O 1
ATOM 1156 N N . ASN A 1 159 ? -35.436 -2.761 11.304 1.00 39.12 159 ASN A N 1
ATOM 1157 C CA . ASN A 1 159 ? -35.927 -3.687 12.320 1.00 39.12 159 ASN A CA 1
ATOM 1158 C C . ASN A 1 159 ? -35.266 -3.245 13.635 1.00 39.12 159 ASN A C 1
ATOM 1160 O O . ASN A 1 159 ? -34.145 -2.749 13.583 1.00 39.12 159 ASN A O 1
ATOM 1164 N N . ASP A 1 160 ? -35.954 -3.359 14.766 1.00 47.19 160 ASP A N 1
ATOM 1165 C CA . ASP A 1 160 ? -35.618 -2.770 16.077 1.00 47.19 160 ASP A CA 1
ATOM 1166 C C . ASP A 1 160 ? -34.150 -2.930 16.539 1.00 47.19 160 ASP A C 1
ATOM 1168 O O . ASP A 1 160 ? -33.836 -3.795 17.358 1.00 47.19 160 ASP A O 1
ATOM 1172 N N . GLN A 1 161 ? -33.229 -2.096 16.048 1.00 46.31 161 GLN A N 1
ATOM 1173 C CA . GLN A 1 161 ? -31.816 -2.127 16.424 1.00 46.31 161 GLN A CA 1
ATOM 1174 C C . GLN A 1 161 ? -31.261 -0.707 16.512 1.00 46.31 161 GLN A C 1
ATOM 1176 O O . GLN A 1 161 ? -31.511 0.138 15.656 1.00 46.31 161 GLN A O 1
ATOM 1181 N N . GLN A 1 162 ? -30.544 -0.454 17.606 1.00 59.53 162 GLN A N 1
ATOM 1182 C CA . GLN A 1 162 ? -29.918 0.819 17.953 1.00 59.53 162 GLN A CA 1
ATOM 1183 C C . GLN A 1 162 ? -29.180 1.435 16.759 1.00 59.53 162 GLN A C 1
ATOM 1185 O O . GLN A 1 162 ? -28.425 0.759 16.064 1.00 59.53 162 GLN A O 1
ATOM 1190 N N . GLU A 1 163 ? -29.385 2.732 16.538 1.00 62.97 163 GLU A N 1
ATOM 1191 C CA . GLU A 1 163 ? -28.648 3.506 15.542 1.00 62.97 163 GLU A CA 1
ATOM 1192 C C . GLU A 1 163 ? -27.157 3.472 15.917 1.00 62.97 163 GLU A C 1
ATOM 1194 O O . GLU A 1 163 ? -26.784 3.980 16.965 1.00 62.97 163 GLU A O 1
ATOM 1199 N N . LEU A 1 164 ? -26.305 2.807 15.134 1.00 70.06 164 LEU A N 1
ATOM 1200 C CA . LEU A 1 164 ? -24.876 2.629 15.430 1.00 70.06 164 LEU A CA 1
ATOM 1201 C C . LEU A 1 164 ? -24.048 3.646 14.634 1.00 70.06 164 LEU A C 1
ATOM 1203 O O . LEU A 1 164 ? -24.214 3.760 13.419 1.00 70.06 164 LEU A O 1
ATOM 1207 N N . ASP A 1 165 ? -23.137 4.354 15.299 1.00 77.69 165 ASP A N 1
ATOM 1208 C CA . ASP A 1 165 ? -22.114 5.174 14.654 1.00 77.69 165 ASP A CA 1
ATOM 1209 C C . ASP A 1 165 ? -20.862 4.328 14.404 1.00 77.69 165 ASP A C 1
ATOM 1211 O O . ASP A 1 165 ? -20.198 3.875 15.340 1.00 77.69 165 ASP A O 1
ATOM 1215 N N . CYS A 1 166 ? -20.578 4.059 13.131 1.00 78.69 166 CYS A N 1
ATOM 1216 C CA . CYS A 1 166 ? -19.489 3.190 12.707 1.00 78.69 166 CYS A CA 1
ATOM 1217 C C . CYS A 1 166 ? -18.409 3.993 11.987 1.00 78.69 166 CYS A C 1
ATOM 1219 O O . CYS A 1 166 ? -18.677 4.591 10.944 1.00 78.69 166 CYS A O 1
ATOM 1221 N N . HIS A 1 167 ? -17.173 3.935 12.479 1.00 77.44 167 HIS A N 1
ATOM 1222 C CA . HIS A 1 167 ? -16.018 4.558 11.836 1.00 77.44 167 HIS A CA 1
ATOM 1223 C C . HIS A 1 167 ? -14.890 3.549 11.602 1.00 77.44 167 HIS A C 1
ATOM 1225 O O . HIS A 1 167 ? -14.769 2.538 12.291 1.00 77.44 167 HIS A O 1
ATOM 1231 N N . PHE A 1 168 ? -14.060 3.824 10.594 1.00 75.19 168 PHE A N 1
ATOM 1232 C CA . PHE A 1 168 ? -12.941 2.971 10.198 1.00 75.19 168 PHE A CA 1
ATOM 1233 C C . PHE A 1 168 ? -11.611 3.625 10.554 1.00 75.19 168 PHE A C 1
ATOM 1235 O O . PHE A 1 168 ? -11.282 4.695 10.033 1.00 75.19 168 PHE A O 1
ATOM 1242 N N . HIS A 1 169 ? -10.798 2.941 11.357 1.00 68.19 169 HIS A N 1
ATOM 1243 C CA . HIS A 1 169 ? -9.404 3.306 11.598 1.00 68.19 169 HIS A CA 1
ATOM 1244 C C . HIS A 1 169 ? -8.509 2.088 11.386 1.00 68.19 169 HIS A C 1
ATOM 1246 O O . HIS A 1 169 ? -8.783 0.996 11.870 1.00 68.19 169 HIS A O 1
ATOM 1252 N N . ALA A 1 170 ? -7.447 2.264 10.597 1.00 64.62 170 ALA A N 1
ATOM 1253 C CA . ALA A 1 170 ? -6.472 1.212 10.308 1.00 64.62 170 ALA A CA 1
ATOM 1254 C C . ALA A 1 170 ? -7.075 -0.127 9.801 1.00 64.62 170 ALA A C 1
ATOM 1256 O O . ALA A 1 170 ? -6.487 -1.191 9.978 1.00 64.62 170 ALA A O 1
ATOM 1257 N N . GLY A 1 171 ? -8.219 -0.085 9.108 1.00 62.56 171 GLY A N 1
ATOM 1258 C CA . GLY A 1 171 ? -8.879 -1.279 8.559 1.00 62.56 171 GLY A CA 1
ATOM 1259 C C . GLY A 1 171 ? -9.727 -2.065 9.564 1.00 62.56 171 GLY A C 1
ATOM 1260 O O . GLY A 1 171 ? -10.301 -3.082 9.187 1.00 62.56 171 GLY A O 1
ATOM 1261 N N . VAL A 1 172 ? -9.846 -1.586 10.805 1.00 66.19 172 VAL A N 1
ATOM 1262 C CA . VAL A 1 172 ? -10.773 -2.111 11.811 1.00 66.19 172 VAL A CA 1
ATOM 1263 C C . VAL A 1 172 ? -11.959 -1.153 11.911 1.00 66.19 172 VAL A C 1
ATOM 1265 O O . VAL A 1 172 ? -11.778 0.065 12.005 1.00 66.19 172 VAL A O 1
ATOM 1268 N N . GLU A 1 173 ? -13.173 -1.696 11.825 1.00 70.81 173 GLU A N 1
ATOM 1269 C CA . GLU A 1 173 ? -14.393 -0.921 12.045 1.00 70.81 173 GLU A CA 1
ATOM 1270 C C . GLU A 1 173 ? -14.746 -0.908 13.530 1.00 70.81 173 GLU A C 1
ATOM 1272 O O . GLU A 1 173 ? -14.731 -1.939 14.205 1.00 70.81 173 GLU A O 1
ATOM 1277 N N . HIS A 1 174 ? -15.066 0.276 14.032 1.00 68.75 174 HIS A N 1
ATOM 1278 C CA . HIS A 1 174 ? -15.570 0.478 15.377 1.00 68.75 174 HIS A CA 1
ATOM 1279 C C . HIS A 1 174 ? -16.981 1.034 15.263 1.00 68.75 174 HIS A C 1
ATOM 1281 O O . HIS A 1 174 ? -17.168 2.143 14.772 1.00 68.75 174 HIS A O 1
ATOM 1287 N N . CYS A 1 175 ? -17.960 0.245 15.699 1.00 72.94 175 CYS A N 1
ATOM 1288 C CA . CYS A 1 175 ? -19.362 0.635 15.766 1.00 72.94 175 CYS A CA 1
ATOM 1289 C C . CYS A 1 175 ? -19.760 0.861 17.223 1.00 72.94 175 CYS A C 1
ATOM 1291 O O . CYS A 1 175 ? -19.620 -0.047 18.042 1.00 72.94 175 CYS A O 1
ATOM 1293 N N . VAL A 1 176 ? -20.261 2.053 17.539 1.00 73.56 176 VAL A N 1
ATOM 1294 C CA . VAL A 1 176 ? -20.740 2.423 18.878 1.00 73.56 176 VAL A CA 1
ATOM 1295 C C . VAL A 1 176 ? -22.235 2.756 18.800 1.00 73.56 176 VAL A C 1
ATOM 1297 O O . VAL A 1 176 ? -22.637 3.470 17.883 1.00 73.56 176 VAL A O 1
ATOM 1300 N N . PRO A 1 177 ? -23.091 2.266 19.715 1.00 72.50 177 PRO A N 1
ATOM 1301 C CA . PRO A 1 177 ? -24.508 2.631 19.726 1.00 72.50 177 PRO A CA 1
ATOM 1302 C C . PRO A 1 177 ? -24.694 4.129 20.010 1.00 72.50 177 PRO A C 1
ATOM 1304 O O . PRO A 1 177 ? -24.148 4.646 20.987 1.00 72.50 177 PRO A O 1
ATOM 1307 N N . LYS A 1 178 ? -25.506 4.835 19.218 1.00 65.88 178 LYS A N 1
ATOM 1308 C CA . LYS A 1 178 ? -25.898 6.221 19.497 1.00 65.88 178 LYS A CA 1
ATOM 1309 C C . LYS A 1 178 ? -26.758 6.263 20.761 1.00 65.88 178 LYS A C 1
ATOM 1311 O O . LYS A 1 178 ? -27.855 5.711 20.802 1.00 65.88 178 LYS A O 1
ATOM 1316 N N . GLY A 1 179 ? -26.246 6.919 21.804 1.00 65.38 179 GLY A N 1
ATOM 1317 C CA . GLY A 1 179 ? -26.963 7.155 23.064 1.00 65.38 179 GLY A CA 1
ATOM 1318 C C . GLY A 1 179 ? -26.987 5.989 24.065 1.00 65.38 179 GLY A C 1
ATOM 1319 O O . GLY A 1 179 ? -27.729 6.062 25.042 1.00 65.38 179 GLY A O 1
ATOM 1320 N N . GLY A 1 180 ? -26.202 4.924 23.859 1.00 52.69 180 GLY A N 1
ATOM 1321 C CA . GLY A 1 180 ? -26.098 3.793 24.791 1.00 52.69 180 GLY A CA 1
ATOM 1322 C C . GLY A 1 180 ? -24.928 3.919 25.774 1.00 52.69 180 GLY A C 1
ATOM 1323 O O . GLY A 1 180 ? -23.827 4.292 25.385 1.00 52.69 180 GLY A O 1
ATOM 1324 N N . SER A 1 181 ? -25.157 3.575 27.047 1.00 51.59 181 SER A N 1
ATOM 1325 C CA . SER A 1 181 ? -24.093 3.365 28.041 1.00 51.59 181 SER A CA 1
ATOM 1326 C C . SER A 1 181 ? -23.218 2.184 27.618 1.00 51.59 181 SER A C 1
ATOM 1328 O O . SER A 1 181 ? -23.740 1.142 27.223 1.00 51.59 181 SER A O 1
ATOM 1330 N N . GLU A 1 182 ? -21.904 2.380 27.733 1.00 54.16 182 GLU A N 1
ATOM 1331 C CA . GLU A 1 182 ? -20.787 1.447 27.525 1.00 54.16 182 GLU A CA 1
ATOM 1332 C C . GLU A 1 182 ? -20.856 0.167 28.385 1.00 54.16 182 GLU A C 1
ATOM 1334 O O . GLU A 1 182 ? -19.938 -0.170 29.123 1.00 54.16 182 GLU A O 1
ATOM 1339 N N . ASN A 1 183 ? -21.958 -0.573 28.330 1.00 48.47 183 ASN A N 1
ATOM 1340 C CA . ASN A 1 183 ? -22.034 -1.891 28.938 1.00 48.47 183 ASN A CA 1
ATOM 1341 C C . ASN A 1 183 ? -21.457 -2.898 27.952 1.00 48.47 183 ASN A C 1
ATOM 1343 O O . ASN A 1 183 ? -22.022 -3.063 26.876 1.00 48.47 183 ASN A O 1
ATOM 1347 N N . GLU A 1 184 ? -20.327 -3.495 28.355 1.00 50.38 184 GLU A N 1
ATOM 1348 C CA . GLU A 1 184 ? -19.606 -4.637 27.770 1.00 50.38 184 GLU A CA 1
ATOM 1349 C C . GLU A 1 184 ? -19.821 -4.820 26.261 1.00 50.38 184 GLU A C 1
ATOM 1351 O O . GLU A 1 184 ? -20.890 -5.288 25.859 1.00 50.38 184 GLU A O 1
ATOM 1356 N N . PRO A 1 185 ? -18.817 -4.526 25.409 1.00 54.88 185 PRO A N 1
ATOM 1357 C CA . PRO A 1 185 ? -18.937 -4.783 23.985 1.00 54.88 185 PRO A CA 1
ATOM 1358 C C . PRO A 1 185 ? -19.126 -6.288 23.789 1.00 54.88 185 PRO A C 1
ATOM 1360 O O . PRO A 1 185 ? -18.166 -7.059 23.794 1.00 54.88 185 PRO A O 1
ATOM 1363 N N . GLN A 1 186 ? -20.382 -6.713 23.633 1.00 52.41 186 GLN A N 1
ATOM 1364 C CA . GLN A 1 186 ? -20.724 -8.019 23.097 1.00 52.41 186 GLN A CA 1
ATOM 1365 C C . GLN A 1 186 ? -19.922 -8.127 21.805 1.00 52.41 186 GLN A C 1
ATOM 1367 O O . GLN A 1 186 ? -20.070 -7.300 20.905 1.00 52.41 186 GLN A O 1
ATOM 1372 N N . LEU A 1 187 ? -18.982 -9.069 21.765 1.00 67.50 187 LEU A N 1
ATOM 1373 C CA . LEU A 1 187 ? -18.100 -9.259 20.626 1.00 67.50 187 LEU A CA 1
ATOM 1374 C C . LEU A 1 187 ? -18.948 -9.795 19.464 1.00 67.50 187 LEU A C 1
ATOM 1376 O O . LEU A 1 187 ? -19.084 -11.003 19.281 1.00 67.50 187 LEU A O 1
ATOM 1380 N N . VAL A 1 188 ? -19.570 -8.888 18.713 1.00 69.50 188 VAL A N 1
ATOM 1381 C CA . VAL A 1 188 ? -20.368 -9.218 17.535 1.00 69.50 188 VAL A CA 1
ATOM 1382 C C . VAL A 1 188 ? -19.400 -9.463 16.385 1.00 69.50 188 VAL A C 1
ATOM 1384 O O . VAL A 1 188 ? -18.889 -8.535 15.768 1.00 69.50 188 VAL A O 1
ATOM 1387 N N . CYS A 1 189 ? -19.133 -10.737 16.119 1.00 79.19 189 CYS A N 1
ATOM 1388 C CA . CYS A 1 189 ? -18.331 -11.186 14.978 1.00 79.19 189 CYS A CA 1
ATOM 1389 C C . CYS A 1 189 ? -19.171 -11.462 13.730 1.00 79.19 189 CYS A C 1
ATOM 1391 O O . CYS A 1 189 ? -18.721 -12.168 12.827 1.00 79.19 189 CYS A O 1
ATOM 1393 N N . ASP A 1 190 ? -20.405 -10.962 13.705 1.00 76.69 190 ASP A N 1
ATOM 1394 C CA . ASP A 1 190 ? -21.309 -11.181 12.591 1.00 76.69 190 ASP A CA 1
ATOM 1395 C C . ASP A 1 190 ? -20.963 -10.267 11.413 1.00 76.69 190 ASP A C 1
ATOM 1397 O O . ASP A 1 190 ? -20.470 -9.146 11.574 1.00 76.69 190 ASP A O 1
ATOM 1401 N N . ARG A 1 191 ? -21.199 -10.764 10.201 1.00 75.06 191 ARG A N 1
ATOM 1402 C CA . ARG A 1 191 ? -20.898 -10.024 8.977 1.00 75.06 191 ARG A CA 1
ATOM 1403 C C . ARG A 1 191 ? -21.916 -8.899 8.819 1.00 75.06 191 ARG A C 1
ATOM 1405 O O . ARG A 1 191 ? -23.070 -9.156 8.492 1.00 75.06 191 ARG A O 1
ATOM 1412 N N . ILE A 1 192 ? -21.475 -7.652 8.956 1.00 72.62 192 ILE A N 1
ATOM 1413 C CA . ILE A 1 192 ? -22.347 -6.497 8.734 1.00 72.62 192 ILE A CA 1
ATOM 1414 C C . ILE A 1 192 ? -22.522 -6.270 7.224 1.00 72.62 192 ILE A C 1
ATOM 1416 O O . ILE A 1 192 ? -21.588 -5.874 6.524 1.00 72.62 192 ILE A O 1
ATOM 1420 N N . ASP A 1 193 ? -23.729 -6.508 6.706 1.00 74.38 193 ASP A N 1
ATOM 1421 C CA . ASP A 1 193 ? -24.107 -6.125 5.343 1.00 74.38 193 ASP A CA 1
ATOM 1422 C C . ASP A 1 193 ? -24.257 -4.604 5.250 1.00 74.38 193 ASP A C 1
ATOM 1424 O O . ASP A 1 193 ? -25.195 -4.020 5.793 1.00 74.38 193 ASP A O 1
ATOM 1428 N N . ARG A 1 194 ? -23.341 -3.939 4.541 1.00 73.56 194 ARG A N 1
ATOM 1429 C CA . ARG A 1 194 ? -23.522 -2.532 4.164 1.00 73.56 194 ARG A CA 1
ATOM 1430 C C . ARG A 1 194 ? -24.109 -2.455 2.762 1.00 73.56 194 ARG A C 1
ATOM 1432 O O . ARG A 1 194 ? -23.768 -3.244 1.883 1.00 73.56 194 ARG A O 1
ATOM 1439 N N . ASN A 1 195 ? -24.952 -1.458 2.526 1.00 77.19 195 ASN A N 1
ATOM 1440 C CA . ASN A 1 195 ? -25.391 -1.142 1.175 1.00 77.19 195 ASN A CA 1
ATOM 1441 C C . ASN A 1 195 ? -24.231 -0.453 0.435 1.00 77.19 195 ASN A C 1
ATOM 1443 O O . ASN A 1 195 ? -23.942 0.723 0.651 1.00 77.19 195 ASN A O 1
ATOM 1447 N N . TYR A 1 196 ? -23.487 -1.222 -0.364 1.00 77.62 196 TYR A N 1
ATOM 1448 C CA . TYR A 1 196 ? -22.337 -0.718 -1.108 1.00 77.62 196 TYR A CA 1
ATOM 1449 C C . TYR A 1 196 ? -22.754 -0.249 -2.499 1.00 77.62 196 TYR A C 1
ATOM 1451 O O . TYR A 1 196 ? -23.369 -0.989 -3.266 1.00 77.62 196 TYR A O 1
ATOM 1459 N N . ASN A 1 197 ? -22.277 0.930 -2.891 1.00 88.25 197 ASN A N 1
ATOM 1460 C CA . ASN A 1 197 ? -22.425 1.416 -4.256 1.00 88.25 197 ASN A CA 1
ATOM 1461 C C . ASN A 1 197 ? -21.503 0.648 -5.219 1.00 88.25 197 ASN A C 1
ATOM 1463 O O . ASN A 1 197 ? -20.379 1.059 -5.524 1.00 88.25 197 ASN A O 1
ATOM 1467 N N . VAL A 1 198 ? -22.012 -0.473 -5.727 1.00 91.06 198 VAL A N 1
ATOM 1468 C CA . VAL A 1 198 ? -21.402 -1.288 -6.786 1.00 91.06 198 VAL A CA 1
ATOM 1469 C C . VAL A 1 198 ? -20.911 -0.458 -7.992 1.00 91.06 198 VAL A C 1
ATOM 1471 O O . VAL A 1 198 ? -19.772 -0.687 -8.410 1.00 91.06 198 VAL A O 1
ATOM 1474 N N . PRO A 1 199 ? -21.655 0.539 -8.530 1.00 92.56 199 PRO A N 1
ATOM 1475 C CA . PRO A 1 199 ? -21.181 1.301 -9.691 1.00 92.56 199 PRO A CA 1
ATOM 1476 C C . PRO A 1 199 ? -19.904 2.110 -9.421 1.00 92.56 199 PRO A C 1
ATOM 1478 O O . PRO A 1 199 ? -19.045 2.179 -10.299 1.00 92.56 199 PRO A O 1
ATOM 1481 N N . TYR A 1 200 ? -19.709 2.660 -8.215 1.00 93.44 200 TYR A N 1
ATOM 1482 C CA . TYR A 1 200 ? -18.477 3.396 -7.892 1.00 93.44 200 TYR A CA 1
ATOM 1483 C C . TYR A 1 200 ? -17.254 2.485 -7.821 1.00 93.44 200 TYR A C 1
ATOM 1485 O O . TYR A 1 200 ? -16.172 2.878 -8.255 1.00 93.44 200 TYR A O 1
ATOM 1493 N N . ARG A 1 201 ? -17.420 1.252 -7.327 1.00 89.94 201 ARG A N 1
ATOM 1494 C CA . ARG A 1 201 ? -16.332 0.262 -7.315 1.00 89.94 201 ARG A CA 1
ATOM 1495 C C . ARG A 1 201 ? -15.927 -0.126 -8.731 1.00 89.94 201 ARG A C 1
ATOM 1497 O O . ARG A 1 201 ? -14.745 -0.218 -9.029 1.00 89.94 201 ARG A O 1
ATOM 1504 N N . ILE A 1 202 ? -16.902 -0.314 -9.615 1.00 94.88 202 ILE A N 1
ATOM 1505 C CA . ILE A 1 202 ? -16.630 -0.610 -11.024 1.00 94.88 202 ILE A CA 1
ATOM 1506 C C . ILE A 1 202 ? -15.924 0.585 -11.682 1.00 94.88 202 ILE A C 1
ATOM 1508 O O . ILE A 1 202 ? -14.920 0.402 -12.366 1.00 94.88 202 ILE A O 1
ATOM 1512 N N . GLY A 1 203 ? -16.390 1.810 -11.421 1.00 95.56 203 GLY A N 1
ATOM 1513 C CA . GLY A 1 203 ? -15.767 3.035 -11.927 1.00 95.56 203 GLY A CA 1
ATOM 1514 C C . GLY A 1 203 ? -14.315 3.217 -11.470 1.00 95.56 203 GLY A C 1
ATOM 1515 O O . GLY A 1 203 ? -13.456 3.561 -12.284 1.00 95.56 203 GLY A O 1
ATOM 1516 N N . SER A 1 204 ? -14.007 2.930 -10.200 1.00 94.44 204 SER A N 1
ATOM 1517 C CA . SER A 1 204 ? -12.639 3.061 -9.683 1.00 94.44 204 SER A CA 1
ATOM 1518 C C . SER A 1 204 ? -11.672 2.049 -10.302 1.00 94.44 204 SER A C 1
ATOM 1520 O O . SER A 1 204 ? -10.512 2.393 -10.524 1.00 94.44 204 SER A O 1
ATOM 1522 N N . LEU A 1 205 ? -12.134 0.852 -10.681 1.00 94.50 205 LEU A N 1
ATOM 1523 C CA . LEU A 1 205 ? -11.307 -0.117 -11.411 1.00 94.50 205 LEU A CA 1
ATOM 1524 C C . LEU A 1 205 ? -10.853 0.427 -12.772 1.00 94.50 205 LEU A C 1
ATOM 1526 O O . LEU A 1 205 ? -9.674 0.316 -13.110 1.00 94.50 205 LEU A O 1
ATOM 1530 N N . PHE A 1 206 ? -11.749 1.068 -13.531 1.00 96.25 206 PHE A N 1
ATOM 1531 C CA . PHE A 1 206 ? -11.380 1.703 -14.802 1.00 96.25 206 PHE A CA 1
ATOM 1532 C C . PHE A 1 206 ? -10.411 2.872 -14.599 1.00 96.25 206 PHE A C 1
ATOM 1534 O O . PHE A 1 206 ? -9.448 3.012 -15.357 1.00 96.25 206 PHE A O 1
ATOM 1541 N N . ALA A 1 207 ? -10.615 3.678 -13.554 1.00 96.00 207 ALA A N 1
ATOM 1542 C CA . ALA A 1 207 ? -9.705 4.769 -13.217 1.00 96.00 207 ALA A CA 1
ATOM 1543 C C . ALA A 1 207 ? -8.296 4.253 -12.869 1.00 96.00 207 ALA A C 1
ATOM 1545 O O . ALA A 1 207 ? -7.304 4.773 -13.386 1.00 96.00 207 ALA A O 1
ATOM 1546 N N . ILE A 1 208 ? -8.192 3.195 -12.057 1.00 95.56 208 ILE A N 1
ATOM 1547 C CA . ILE A 1 208 ? -6.911 2.560 -11.707 1.00 95.56 208 ILE A CA 1
ATOM 1548 C C . ILE A 1 208 ? -6.242 1.973 -12.952 1.00 95.56 208 ILE A C 1
ATOM 1550 O O . ILE A 1 208 ? -5.033 2.117 -13.119 1.00 95.56 208 ILE A O 1
ATOM 1554 N N . LEU A 1 209 ? -7.010 1.363 -13.857 1.00 95.44 209 LEU A N 1
ATOM 1555 C CA . LEU A 1 209 ? -6.479 0.794 -15.094 1.00 95.44 209 LEU A CA 1
ATOM 1556 C C . LEU A 1 209 ? -5.874 1.872 -16.005 1.00 95.44 209 LEU A C 1
ATOM 1558 O O . LEU A 1 209 ? -4.737 1.725 -16.456 1.00 95.44 209 LEU A O 1
ATOM 1562 N N . ILE A 1 210 ? -6.592 2.976 -16.238 1.00 97.12 210 ILE A N 1
ATOM 1563 C CA . ILE A 1 210 ? -6.113 4.077 -17.092 1.00 97.12 210 ILE A CA 1
ATOM 1564 C C . ILE A 1 210 ? -4.894 4.756 -16.461 1.00 97.12 210 ILE A C 1
ATOM 1566 O O . ILE A 1 210 ? -3.877 4.949 -17.129 1.00 97.12 210 ILE A O 1
ATOM 1570 N N . THR A 1 211 ? -4.969 5.087 -15.171 1.00 96.31 211 THR A N 1
ATOM 1571 C CA . THR A 1 211 ? -3.870 5.764 -14.465 1.00 96.31 211 THR A CA 1
ATOM 1572 C C . THR A 1 211 ? -2.624 4.885 -14.376 1.00 96.31 211 THR A C 1
ATOM 1574 O O . THR A 1 211 ? -1.524 5.381 -14.617 1.00 96.31 211 THR A O 1
ATOM 1577 N N . SER A 1 212 ? -2.777 3.577 -14.145 1.00 94.62 212 SER A N 1
ATOM 1578 C CA . SER A 1 212 ? -1.662 2.620 -14.168 1.00 94.62 212 SER A CA 1
ATOM 1579 C C . SER A 1 212 ? -1.056 2.486 -15.563 1.00 94.62 212 SER A C 1
ATOM 1581 O O . SER A 1 212 ? 0.166 2.445 -15.694 1.00 94.62 212 SER A O 1
ATOM 1583 N N . GLY A 1 213 ? -1.882 2.479 -16.615 1.00 94.62 213 GLY A N 1
ATOM 1584 C CA . GLY A 1 213 ? -1.396 2.519 -17.993 1.00 94.62 213 GLY A CA 1
ATOM 1585 C C . GLY A 1 213 ? -0.504 3.738 -18.222 1.00 94.62 213 GLY A C 1
ATOM 1586 O O . GLY A 1 213 ? 0.656 3.592 -18.606 1.00 94.62 213 GLY A O 1
ATOM 1587 N N . ILE A 1 214 ? -0.999 4.936 -17.901 1.00 94.56 214 ILE A N 1
ATOM 1588 C CA . ILE A 1 214 ? -0.225 6.180 -18.032 1.00 94.56 214 ILE A CA 1
ATOM 1589 C C . ILE A 1 214 ? 1.068 6.108 -17.210 1.00 94.56 214 ILE A C 1
ATOM 1591 O O . ILE A 1 214 ? 2.133 6.436 -17.732 1.00 94.56 214 ILE A O 1
ATOM 1595 N N . ALA A 1 215 ? 1.005 5.629 -15.966 1.00 90.50 215 ALA A N 1
ATOM 1596 C CA . ALA A 1 215 ? 2.167 5.520 -15.088 1.00 90.50 215 ALA A CA 1
ATOM 1597 C C . ALA A 1 215 ? 3.264 4.597 -15.652 1.00 90.50 215 ALA A C 1
ATOM 1599 O O . ALA A 1 215 ? 4.447 4.922 -15.548 1.00 90.50 215 ALA A O 1
ATOM 1600 N N . VAL A 1 216 ? 2.896 3.477 -16.285 1.00 91.44 216 VAL A N 1
ATOM 1601 C CA . VAL A 1 216 ? 3.857 2.532 -16.886 1.00 91.44 216 VAL A CA 1
ATOM 1602 C C . VAL A 1 216 ? 4.380 3.033 -18.238 1.00 91.44 216 VAL A C 1
ATOM 1604 O O . VAL A 1 216 ? 5.567 2.878 -18.536 1.00 91.44 216 VAL A O 1
ATOM 1607 N N . PHE A 1 217 ? 3.533 3.665 -19.055 1.00 90.69 217 PHE A N 1
ATOM 1608 C CA . PHE A 1 217 ? 3.935 4.174 -20.372 1.00 90.69 217 PHE A CA 1
ATOM 1609 C C . PHE A 1 217 ? 4.738 5.479 -20.302 1.00 90.69 217 PHE A C 1
ATOM 1611 O O . PHE A 1 217 ? 5.602 5.697 -21.153 1.00 90.69 217 PHE A O 1
ATOM 1618 N N . ALA A 1 218 ? 4.516 6.323 -19.290 1.00 87.88 218 ALA A N 1
ATOM 1619 C CA . ALA A 1 218 ? 5.211 7.600 -19.118 1.00 87.88 218 ALA A CA 1
ATOM 1620 C C . ALA A 1 218 ? 6.753 7.488 -19.151 1.00 87.88 218 ALA A C 1
ATOM 1622 O O . ALA A 1 218 ? 7.366 8.168 -19.978 1.00 87.88 218 ALA A O 1
ATOM 1623 N N . PRO A 1 219 ? 7.421 6.627 -18.354 1.00 83.38 219 PRO A N 1
ATOM 1624 C CA . PRO A 1 219 ? 8.883 6.517 -18.381 1.00 83.38 219 PRO A CA 1
ATOM 1625 C C . PRO A 1 219 ? 9.423 5.938 -19.699 1.00 83.38 219 PRO A C 1
ATOM 1627 O O . PRO A 1 219 ? 10.527 6.289 -20.123 1.00 83.38 219 PRO A O 1
ATOM 1630 N N . ILE A 1 220 ? 8.649 5.083 -20.379 1.00 84.69 220 ILE A N 1
ATOM 1631 C CA . ILE A 1 220 ? 9.013 4.509 -21.684 1.00 84.69 220 ILE A CA 1
ATOM 1632 C C . ILE A 1 220 ? 8.977 5.597 -22.763 1.00 84.69 220 ILE A C 1
ATOM 1634 O O . ILE A 1 220 ? 9.918 5.730 -23.551 1.00 84.69 220 ILE A O 1
ATOM 1638 N N . LEU A 1 221 ? 7.911 6.398 -22.775 1.00 85.44 221 LEU A N 1
ATOM 1639 C CA . LEU A 1 221 ? 7.729 7.484 -23.730 1.00 85.44 221 LEU A CA 1
ATOM 1640 C C . LEU A 1 221 ? 8.752 8.605 -23.504 1.00 85.44 221 LEU A C 1
ATOM 1642 O O . LEU A 1 221 ? 9.342 9.107 -24.460 1.00 85.44 221 LEU A O 1
ATOM 1646 N N . TRP A 1 222 ? 9.041 8.924 -22.240 1.00 84.25 222 TRP A N 1
ATOM 1647 C CA . TRP A 1 222 ? 10.047 9.917 -21.860 1.00 84.25 222 TRP A CA 1
ATOM 1648 C C . TRP A 1 222 ? 11.443 9.563 -22.383 1.00 84.25 222 TRP A C 1
ATOM 1650 O O . TRP A 1 222 ? 12.134 10.407 -22.957 1.00 84.25 222 TRP A O 1
ATOM 1660 N N . LYS A 1 223 ? 11.845 8.290 -22.256 1.00 79.75 223 LYS A N 1
ATOM 1661 C CA . LYS A 1 223 ? 13.130 7.803 -22.780 1.00 79.75 223 LYS A CA 1
ATOM 1662 C C . LYS A 1 223 ? 13.214 7.905 -24.307 1.00 79.75 223 LYS A C 1
ATOM 1664 O O . LYS A 1 223 ? 14.304 8.100 -24.840 1.00 79.75 223 LYS A O 1
ATOM 1669 N N . ARG A 1 224 ? 12.089 7.779 -25.019 1.00 82.19 224 ARG A N 1
ATOM 1670 C CA . ARG A 1 224 ? 12.058 7.871 -26.485 1.00 82.19 224 ARG A CA 1
ATOM 1671 C C . ARG A 1 224 ? 12.253 9.300 -26.999 1.00 82.19 224 ARG A C 1
ATOM 1673 O O . ARG A 1 224 ? 12.863 9.465 -28.050 1.00 82.19 224 ARG A O 1
ATOM 1680 N N . PHE A 1 225 ? 11.754 10.308 -26.285 1.00 80.38 225 PHE A N 1
ATOM 1681 C CA . PHE A 1 225 ? 11.808 11.702 -26.741 1.00 80.38 225 PHE A CA 1
ATOM 1682 C C . PHE A 1 225 ? 13.047 12.482 -26.279 1.00 80.38 225 PHE A C 1
ATOM 1684 O O . PHE A 1 225 ? 13.395 13.467 -26.922 1.00 80.38 225 PHE A O 1
ATOM 1691 N N . SER A 1 226 ? 13.740 12.056 -25.214 1.00 71.88 226 SER A N 1
ATOM 1692 C CA . SER A 1 226 ? 14.927 12.759 -24.699 1.00 71.88 226 SER A CA 1
ATOM 1693 C C . SER A 1 226 ? 16.161 11.844 -24.620 1.00 71.88 226 SER A C 1
ATOM 1695 O O . SER A 1 226 ? 16.431 11.257 -23.568 1.00 71.88 226 SER A O 1
ATOM 1697 N N . PRO A 1 227 ? 16.937 11.698 -25.713 1.00 68.06 227 PRO A N 1
ATOM 1698 C CA . PRO A 1 227 ? 18.116 10.826 -25.760 1.00 68.06 227 PRO A CA 1
ATOM 1699 C C . PRO A 1 227 ? 19.399 11.442 -25.155 1.00 68.06 227 PRO A C 1
ATOM 1701 O O . PRO A 1 227 ? 20.495 10.953 -25.422 1.00 68.06 227 PRO A O 1
ATOM 1704 N N . SER A 1 228 ? 19.312 12.514 -24.357 1.00 73.00 228 SER A N 1
ATOM 1705 C CA . SER A 1 228 ? 20.498 13.155 -23.765 1.00 73.00 228 SER A CA 1
ATOM 1706 C C . SER A 1 228 ? 21.080 12.349 -22.592 1.00 73.00 228 SER A C 1
ATOM 1708 O O . SER A 1 228 ? 20.362 11.696 -21.845 1.00 73.00 228 SER A O 1
ATOM 1710 N N . THR A 1 229 ? 22.393 12.416 -22.360 1.00 68.75 229 THR A N 1
ATOM 1711 C CA . THR A 1 229 ? 23.053 11.719 -21.233 1.00 68.75 229 THR A CA 1
ATOM 1712 C C . THR A 1 229 ? 22.539 12.167 -19.857 1.00 68.75 229 THR A C 1
ATOM 1714 O O . THR A 1 229 ? 22.554 11.384 -18.909 1.00 68.75 229 THR A O 1
ATOM 1717 N N . ALA A 1 230 ? 22.000 13.386 -19.752 1.00 68.19 230 ALA A N 1
ATOM 1718 C CA . ALA A 1 230 ? 21.323 13.884 -18.556 1.00 68.19 230 ALA A CA 1
ATOM 1719 C C . ALA A 1 230 ? 19.996 13.152 -18.262 1.00 68.19 230 ALA A C 1
ATOM 1721 O O . ALA A 1 230 ? 19.612 13.019 -17.097 1.00 68.19 230 ALA A O 1
ATOM 1722 N N . SER A 1 231 ? 19.310 12.619 -19.283 1.00 75.62 231 SER A N 1
ATOM 1723 C CA . SER A 1 231 ? 18.063 11.867 -19.096 1.00 75.62 231 SER A CA 1
ATOM 1724 C C . SER A 1 231 ? 18.296 10.473 -18.498 1.00 75.62 231 SER A C 1
ATOM 1726 O O . SER A 1 231 ? 17.420 9.947 -17.808 1.00 75.62 231 SER A O 1
ATOM 1728 N N . ALA A 1 232 ? 19.494 9.899 -18.668 1.00 79.25 232 ALA A N 1
ATOM 1729 C CA . ALA A 1 232 ? 19.859 8.607 -18.090 1.00 79.25 232 ALA A CA 1
ATOM 1730 C C . ALA A 1 232 ? 19.925 8.657 -16.553 1.00 79.25 232 ALA A C 1
ATOM 1732 O O . ALA A 1 232 ? 19.369 7.785 -15.884 1.00 79.25 232 ALA A O 1
ATOM 1733 N N . SER A 1 233 ? 20.541 9.699 -15.984 1.00 82.44 233 SER A N 1
ATOM 1734 C CA . SER A 1 233 ? 20.613 9.885 -14.527 1.00 82.44 233 SER A CA 1
ATOM 1735 C C . SER A 1 233 ? 19.232 10.135 -13.920 1.00 82.44 233 SER A C 1
ATOM 1737 O O . SER A 1 233 ? 18.877 9.511 -12.920 1.00 82.44 233 SER A O 1
ATOM 1739 N N . ALA A 1 234 ? 18.414 10.979 -14.558 1.00 84.12 234 ALA A N 1
ATOM 1740 C CA . ALA A 1 234 ? 17.040 11.231 -14.122 1.00 84.12 234 ALA A CA 1
ATOM 1741 C C . ALA A 1 234 ? 16.186 9.949 -14.137 1.00 84.12 234 ALA A C 1
ATOM 1743 O O . ALA A 1 234 ? 15.458 9.673 -13.183 1.00 84.12 234 ALA A O 1
ATOM 1744 N N . PHE A 1 235 ? 16.330 9.118 -15.174 1.00 83.56 235 PHE A N 1
ATOM 1745 C CA . PHE A 1 235 ? 15.641 7.831 -15.264 1.00 83.56 235 PHE A CA 1
ATOM 1746 C C . PHE A 1 235 ? 16.043 6.871 -14.136 1.00 83.56 235 PHE A C 1
ATOM 1748 O O . PHE A 1 235 ? 15.186 6.198 -13.563 1.00 83.56 235 PHE A O 1
ATOM 1755 N N . LEU A 1 236 ? 17.330 6.823 -13.775 1.00 86.06 236 LEU A N 1
ATOM 1756 C CA . LEU A 1 236 ? 17.793 6.006 -12.652 1.00 86.06 236 LEU A CA 1
ATOM 1757 C C . LEU A 1 236 ? 17.211 6.482 -11.317 1.00 86.06 236 LEU A C 1
ATOM 1759 O O . LEU A 1 236 ? 16.758 5.643 -10.541 1.00 86.06 236 LEU A O 1
ATOM 1763 N N . ILE A 1 237 ? 17.168 7.795 -11.073 1.00 90.00 237 ILE A N 1
ATOM 1764 C CA . ILE A 1 237 ? 16.591 8.368 -9.845 1.00 90.00 237 ILE A CA 1
ATOM 1765 C C . ILE A 1 237 ? 15.111 8.003 -9.732 1.00 90.00 237 ILE A C 1
ATOM 1767 O O . ILE A 1 237 ? 14.696 7.454 -8.716 1.00 90.00 237 ILE A O 1
ATOM 1771 N N . ILE A 1 238 ? 14.331 8.227 -10.792 1.00 88.44 238 ILE A N 1
ATOM 1772 C CA . ILE A 1 238 ? 12.897 7.903 -10.813 1.00 88.44 238 ILE A CA 1
ATOM 1773 C C . ILE A 1 238 ? 12.678 6.400 -10.597 1.00 88.44 238 ILE A C 1
ATOM 1775 O O . ILE A 1 238 ? 11.794 6.007 -9.834 1.00 88.44 238 ILE A O 1
ATOM 1779 N N . LYS A 1 239 ? 13.512 5.546 -11.208 1.00 86.69 239 LYS A N 1
ATOM 1780 C CA . LYS A 1 239 ? 13.426 4.089 -11.035 1.00 86.69 239 LYS A CA 1
ATOM 1781 C C . LYS A 1 239 ? 13.663 3.670 -9.583 1.00 86.69 239 LYS A C 1
ATOM 1783 O O . LYS A 1 239 ? 12.925 2.830 -9.078 1.00 86.69 239 LYS A O 1
ATOM 1788 N N . GLN A 1 240 ? 14.685 4.227 -8.932 1.00 91.69 240 GLN A N 1
ATOM 1789 C CA . GLN A 1 240 ? 15.012 3.889 -7.542 1.00 91.69 240 GLN A CA 1
ATOM 1790 C C . GLN A 1 240 ? 14.013 4.493 -6.548 1.00 91.69 240 GLN A C 1
ATOM 1792 O O . GLN A 1 240 ? 13.650 3.851 -5.562 1.00 91.69 240 GLN A O 1
ATOM 1797 N N . PHE A 1 241 ? 13.505 5.690 -6.841 1.00 94.06 241 PHE A N 1
ATOM 1798 C CA . PHE A 1 241 ? 12.426 6.310 -6.081 1.00 94.06 241 PHE A CA 1
ATOM 1799 C C . PHE A 1 241 ? 11.159 5.447 -6.113 1.00 94.06 241 PHE A C 1
ATOM 1801 O O . PHE A 1 241 ? 10.598 5.140 -5.064 1.00 94.06 241 PHE A O 1
ATOM 1808 N N . GLY A 1 242 ? 10.763 4.968 -7.298 1.00 91.44 242 GLY A N 1
ATOM 1809 C CA . GLY A 1 242 ? 9.609 4.081 -7.452 1.00 91.44 242 GLY A CA 1
ATOM 1810 C C . GLY A 1 242 ? 9.746 2.782 -6.656 1.00 91.44 242 GLY A C 1
ATOM 1811 O O . GLY A 1 242 ? 8.807 2.382 -5.969 1.00 91.44 242 GLY A O 1
ATOM 1812 N N . THR A 1 243 ? 10.927 2.150 -6.671 1.00 92.88 243 THR A N 1
ATOM 1813 C CA . THR A 1 243 ? 11.176 0.969 -5.826 1.00 92.88 243 THR A CA 1
ATOM 1814 C C . THR A 1 243 ? 11.102 1.292 -4.334 1.00 92.88 243 THR A C 1
ATOM 1816 O O . THR A 1 243 ? 10.558 0.492 -3.580 1.00 92.88 243 THR A O 1
ATOM 1819 N N . GLY A 1 244 ? 11.576 2.466 -3.905 1.00 94.56 244 GLY A N 1
ATOM 1820 C CA . GLY A 1 244 ? 11.476 2.908 -2.512 1.00 94.56 244 GLY A CA 1
ATOM 1821 C C . GLY A 1 244 ? 10.028 3.081 -2.051 1.00 94.56 244 GLY A C 1
ATOM 1822 O O . GLY A 1 244 ? 9.662 2.564 -0.998 1.00 94.56 244 GLY A O 1
ATOM 1823 N N . VAL A 1 245 ? 9.188 3.733 -2.864 1.00 95.75 245 VAL A N 1
ATOM 1824 C CA . VAL A 1 245 ? 7.754 3.902 -2.563 1.00 95.75 245 VAL A CA 1
ATOM 1825 C C . VAL A 1 245 ? 7.057 2.547 -2.440 1.00 95.75 245 VAL A C 1
ATOM 1827 O O . VAL A 1 245 ? 6.350 2.318 -1.464 1.00 95.75 245 VAL A O 1
ATOM 1830 N N . MET A 1 246 ? 7.310 1.617 -3.369 1.00 93.31 246 MET A N 1
ATOM 1831 C CA . MET A 1 246 ? 6.716 0.274 -3.318 1.00 93.31 246 MET A CA 1
ATOM 1832 C C . MET A 1 246 ? 7.113 -0.496 -2.053 1.00 93.31 246 MET A C 1
ATOM 1834 O O . MET A 1 246 ? 6.259 -1.101 -1.404 1.00 93.31 246 MET A O 1
ATOM 1838 N N . VAL A 1 247 ? 8.392 -0.443 -1.668 1.00 94.19 247 VAL A N 1
ATOM 1839 C CA . VAL A 1 247 ? 8.880 -1.080 -0.435 1.00 94.19 247 VAL A CA 1
ATOM 1840 C C . VAL A 1 247 ? 8.250 -0.423 0.799 1.00 94.19 247 VAL A C 1
ATOM 1842 O O . VAL A 1 247 ? 7.762 -1.131 1.679 1.00 94.19 247 VAL A O 1
ATOM 1845 N N . ALA A 1 248 ? 8.181 0.909 0.855 1.00 96.56 248 ALA A N 1
ATOM 1846 C CA . ALA A 1 248 ? 7.560 1.626 1.969 1.00 96.56 248 ALA A CA 1
ATOM 1847 C C . ALA A 1 248 ? 6.076 1.263 2.131 1.00 96.56 248 ALA A C 1
ATOM 1849 O O . ALA A 1 248 ? 5.641 0.949 3.238 1.00 96.56 248 ALA A O 1
ATOM 1850 N N . THR A 1 249 ? 5.304 1.231 1.040 1.00 95.00 249 THR A N 1
ATOM 1851 C CA . THR A 1 249 ? 3.890 0.830 1.084 1.00 95.00 249 THR A CA 1
ATOM 1852 C C . THR A 1 249 ? 3.727 -0.616 1.553 1.00 95.00 249 THR A C 1
ATOM 1854 O O . THR A 1 249 ? 2.861 -0.890 2.383 1.00 95.00 249 THR A O 1
ATOM 1857 N N . ALA A 1 250 ? 4.568 -1.543 1.090 1.00 93.50 250 ALA A N 1
ATOM 1858 C CA . ALA A 1 250 ? 4.479 -2.943 1.499 1.00 93.50 250 ALA A CA 1
ATOM 1859 C C . ALA A 1 250 ? 4.744 -3.141 3.005 1.00 93.50 250 ALA A C 1
ATOM 1861 O O . ALA A 1 250 ? 3.954 -3.797 3.685 1.00 93.50 250 ALA A O 1
ATOM 1862 N N . PHE A 1 251 ? 5.820 -2.554 3.537 1.00 93.38 251 PHE A N 1
ATOM 1863 C CA . PHE A 1 251 ? 6.223 -2.764 4.934 1.00 93.38 251 PHE A CA 1
ATOM 1864 C C . PHE A 1 251 ? 5.477 -1.876 5.933 1.00 93.38 251 PHE A C 1
ATOM 1866 O O . PHE A 1 251 ? 5.100 -2.348 6.999 1.00 93.38 251 PHE A O 1
ATOM 1873 N N . ILE A 1 252 ? 5.270 -0.595 5.625 1.00 93.62 252 ILE A N 1
ATOM 1874 C CA . ILE A 1 252 ? 4.683 0.347 6.588 1.00 93.62 252 ILE A CA 1
ATOM 1875 C C . ILE A 1 252 ? 3.162 0.291 6.537 1.00 93.62 252 ILE A C 1
ATOM 1877 O O . ILE A 1 252 ? 2.520 0.362 7.578 1.00 93.62 252 ILE A O 1
ATOM 1881 N N . HIS A 1 253 ? 2.576 0.171 5.346 1.00 91.56 253 HIS A N 1
ATOM 1882 C CA . HIS A 1 253 ? 1.127 0.248 5.189 1.00 91.56 253 HIS A CA 1
ATOM 1883 C C . HIS A 1 253 ? 0.490 -1.143 5.175 1.00 91.56 253 HIS A C 1
ATOM 1885 O O . HIS A 1 253 ? -0.307 -1.467 6.048 1.00 91.56 253 HIS A O 1
ATOM 1891 N N . LEU A 1 254 ? 0.864 -2.005 4.226 1.00 92.81 254 LEU A N 1
ATOM 1892 C CA . LEU A 1 254 ? 0.184 -3.294 4.058 1.00 92.81 254 LEU A CA 1
ATOM 1893 C C . LEU A 1 254 ? 0.458 -4.266 5.209 1.00 92.81 254 LEU A C 1
ATOM 1895 O O . LEU A 1 254 ? -0.474 -4.904 5.699 1.00 92.81 254 LEU A O 1
ATOM 1899 N N . LEU A 1 255 ? 1.711 -4.376 5.661 1.00 93.75 255 LEU A N 1
ATOM 1900 C CA . LEU A 1 255 ? 2.053 -5.301 6.741 1.00 93.75 255 LEU A CA 1
ATOM 1901 C C . LEU A 1 255 ? 1.394 -4.908 8.070 1.00 93.75 255 LEU A C 1
ATOM 1903 O O . LEU A 1 255 ? 0.865 -5.778 8.757 1.00 93.75 255 LEU A O 1
ATOM 1907 N N . THR A 1 256 ? 1.383 -3.620 8.420 1.00 91.44 256 THR A N 1
ATOM 1908 C CA . THR A 1 256 ? 0.786 -3.146 9.681 1.00 91.44 256 THR A CA 1
ATOM 1909 C C . THR A 1 256 ? -0.731 -3.328 9.682 1.00 91.44 256 THR A C 1
ATOM 1911 O O . THR A 1 256 ? -1.282 -3.870 10.639 1.00 91.44 256 THR A O 1
ATOM 1914 N N . HIS A 1 257 ? -1.406 -2.988 8.580 1.00 90.25 257 HIS A N 1
ATOM 1915 C CA . HIS A 1 257 ? -2.834 -3.259 8.406 1.00 90.25 257 HIS A CA 1
ATOM 1916 C C . HIS A 1 257 ? -3.154 -4.753 8.512 1.00 90.25 257 HIS A C 1
ATOM 1918 O O . HIS A 1 257 ? -4.134 -5.132 9.158 1.00 90.25 257 HIS A O 1
ATOM 1924 N N . ALA A 1 258 ? -2.324 -5.617 7.922 1.00 91.00 258 ALA A N 1
ATOM 1925 C CA . ALA A 1 258 ? -2.500 -7.059 8.035 1.00 91.00 258 ALA A CA 1
ATOM 1926 C C . ALA A 1 258 ? -2.344 -7.533 9.489 1.00 91.00 258 ALA A C 1
ATOM 1928 O O . ALA A 1 258 ? -3.189 -8.283 9.974 1.00 91.00 258 ALA A O 1
ATOM 1929 N N . GLN A 1 259 ? -1.316 -7.065 10.205 1.00 90.62 259 GLN A N 1
ATOM 1930 C CA . GLN A 1 259 ? -1.093 -7.405 11.615 1.00 90.62 259 GLN A CA 1
ATOM 1931 C C . GLN A 1 259 ? -2.283 -7.008 12.499 1.00 90.62 259 GLN A C 1
ATOM 1933 O O . GLN A 1 259 ? -2.750 -7.824 13.290 1.00 90.62 259 GLN A O 1
ATOM 1938 N N . LEU A 1 260 ? -2.814 -5.796 12.323 1.00 87.56 260 LEU A N 1
ATOM 1939 C CA . LEU A 1 260 ? -3.969 -5.310 13.085 1.00 87.56 260 LEU A CA 1
ATOM 1940 C C . LEU A 1 260 ? -5.252 -6.085 12.760 1.00 87.56 260 LEU A C 1
ATOM 1942 O O . LEU A 1 260 ? -6.031 -6.395 13.657 1.00 87.56 260 LEU A O 1
ATOM 1946 N N . THR A 1 261 ? -5.443 -6.460 11.495 1.00 85.88 261 THR A N 1
ATOM 1947 C CA . THR A 1 261 ? -6.612 -7.242 11.066 1.00 85.88 261 THR A CA 1
ATOM 1948 C C . THR A 1 261 ? -6.568 -8.666 11.629 1.00 85.88 261 THR A C 1
ATOM 1950 O O . THR A 1 261 ? -7.584 -9.176 12.098 1.00 85.88 261 THR A O 1
ATOM 1953 N N . PHE A 1 262 ? -5.389 -9.299 11.648 1.00 87.50 262 PHE A N 1
ATOM 1954 C CA . PHE A 1 262 ? -5.204 -10.628 12.240 1.00 87.50 262 PHE A CA 1
ATOM 1955 C C . PHE A 1 262 ? -5.274 -10.634 13.772 1.00 87.50 262 PHE A C 1
ATOM 1957 O O . PHE A 1 262 ? -5.577 -11.674 14.353 1.00 87.50 262 PHE A O 1
ATOM 1964 N N . ALA A 1 263 ? -5.040 -9.492 14.423 1.00 84.12 263 ALA A N 1
ATOM 1965 C CA . ALA A 1 263 ? -5.176 -9.332 15.870 1.00 84.12 263 ALA A CA 1
ATOM 1966 C C . ALA A 1 263 ? -6.635 -9.140 16.338 1.00 84.12 263 ALA A C 1
ATOM 1968 O O . ALA A 1 263 ? -6.881 -8.963 17.534 1.00 84.12 263 ALA A O 1
ATOM 1969 N N . ASN A 1 264 ? -7.617 -9.162 15.428 1.00 83.25 264 ASN A N 1
ATOM 1970 C CA . ASN A 1 264 ? -9.023 -9.022 15.792 1.00 83.25 264 ASN A CA 1
ATOM 1971 C C . ASN A 1 264 ? -9.500 -10.231 16.621 1.00 83.25 264 ASN A C 1
ATOM 1973 O O . ASN A 1 264 ? -9.275 -11.388 16.261 1.00 83.25 264 ASN A O 1
ATOM 1977 N N . ARG A 1 265 ? -10.225 -9.966 17.717 1.00 78.75 265 ARG A N 1
ATOM 1978 C CA . ARG A 1 265 ? -10.753 -11.001 18.619 1.00 78.75 265 ARG A CA 1
ATOM 1979 C C . ARG A 1 265 ? -11.718 -11.980 17.942 1.00 78.75 265 ARG A C 1
ATOM 1981 O O . ARG A 1 265 ? -11.867 -13.095 18.433 1.00 78.75 265 ARG A O 1
ATOM 1988 N N . CYS A 1 266 ? -12.313 -11.606 16.811 1.00 82.75 266 CYS A N 1
ATOM 1989 C CA . CYS A 1 266 ? -13.210 -12.468 16.043 1.00 82.75 266 CYS A CA 1
ATOM 1990 C C . CYS A 1 266 ? -12.526 -13.623 15.302 1.00 82.75 266 CYS A C 1
ATOM 1992 O O . CYS A 1 266 ? -13.184 -14.606 14.975 1.00 82.75 266 CYS A O 1
ATOM 1994 N N . LEU A 1 267 ? -11.212 -13.549 15.066 1.00 81.44 267 LEU A N 1
ATOM 1995 C CA . LEU A 1 267 ? -10.436 -14.634 14.448 1.00 81.44 267 LEU A CA 1
ATOM 1996 C C . LEU A 1 267 ? -9.979 -15.701 15.465 1.00 81.44 267 LEU A C 1
ATOM 1998 O O . LEU A 1 267 ? -9.430 -16.730 15.071 1.00 81.44 267 LEU A O 1
ATOM 2002 N N . GLY A 1 268 ? -10.233 -15.490 16.764 1.00 80.75 268 GLY A N 1
ATOM 2003 C CA . GLY A 1 268 ? -9.799 -16.387 17.837 1.00 80.75 268 GLY A CA 1
ATOM 2004 C C . GLY A 1 268 ? -8.276 -16.408 18.027 1.00 80.75 268 GLY A C 1
ATOM 2005 O O . GLY A 1 268 ? -7.556 -15.526 17.563 1.00 80.75 268 GLY A O 1
ATOM 2006 N N . ARG A 1 269 ? -7.753 -17.420 18.740 1.00 79.69 269 ARG A N 1
ATOM 2007 C CA . ARG A 1 269 ? -6.298 -17.638 18.820 1.00 79.69 269 ARG A CA 1
ATOM 2008 C C . ARG A 1 269 ? -5.800 -18.308 17.543 1.00 79.69 269 ARG A C 1
ATOM 2010 O O . ARG A 1 269 ? -6.120 -19.467 17.280 1.00 79.69 269 ARG A O 1
ATOM 2017 N N . LEU A 1 270 ? -4.958 -17.599 16.801 1.00 82.62 270 LEU A N 1
ATOM 2018 C CA . LEU A 1 270 ? -4.195 -18.170 15.697 1.00 82.62 270 LEU A CA 1
ATOM 2019 C C . LEU A 1 270 ? -3.201 -19.214 16.234 1.00 82.62 270 LEU A C 1
ATOM 2021 O O . LEU A 1 270 ? -2.619 -19.043 17.302 1.00 82.62 270 LEU A O 1
ATOM 2025 N N . GLN A 1 271 ? -2.987 -20.295 15.479 1.00 81.69 271 GLN A N 1
ATOM 2026 C CA . GLN A 1 271 ? -1.990 -21.328 15.814 1.00 81.69 271 GLN A CA 1
ATOM 2027 C C . GLN A 1 271 ? -0.550 -20.796 15.757 1.00 81.69 271 GLN A C 1
ATOM 2029 O O . GLN A 1 271 ? 0.352 -21.355 16.372 1.00 81.69 271 GLN A O 1
ATOM 2034 N N . TYR A 1 272 ? -0.337 -19.719 15.003 1.00 85.19 272 TYR A N 1
ATOM 2035 C CA . TYR A 1 272 ? 0.943 -19.052 14.854 1.00 85.19 272 TYR A CA 1
ATOM 2036 C C . TYR A 1 272 ? 0.738 -17.551 15.043 1.00 85.19 272 TYR A C 1
ATOM 2038 O O . TYR A 1 272 ? -0.132 -16.960 14.410 1.00 85.19 272 TYR A O 1
ATOM 2046 N N . GLU A 1 273 ? 1.518 -16.931 15.924 1.00 84.38 273 GLU A N 1
ATOM 2047 C CA . GLU A 1 273 ? 1.318 -15.525 16.296 1.00 84.38 273 GLU A CA 1
ATOM 2048 C C . GLU A 1 273 ? 1.783 -14.551 15.201 1.00 84.38 273 GLU A C 1
ATOM 2050 O O . GLU A 1 273 ? 1.253 -13.455 15.058 1.00 84.38 273 GLU A O 1
ATOM 2055 N N . ALA A 1 274 ? 2.724 -14.979 14.356 1.00 89.44 274 ALA A N 1
ATOM 2056 C CA . ALA A 1 274 ? 3.339 -14.148 13.326 1.00 89.44 274 ALA A CA 1
ATOM 2057 C C . ALA A 1 274 ? 2.868 -14.513 11.898 1.00 89.44 274 ALA A C 1
ATOM 2059 O O . ALA A 1 274 ? 3.653 -14.533 10.950 1.00 89.44 274 ALA A O 1
ATOM 2060 N N . THR A 1 275 ? 1.581 -14.832 11.716 1.00 91.50 275 THR A N 1
ATOM 2061 C CA . THR A 1 275 ? 1.012 -15.243 10.409 1.00 91.50 275 THR A CA 1
ATOM 2062 C C . THR A 1 275 ? 1.213 -14.196 9.317 1.00 91.50 275 THR A C 1
ATOM 2064 O O . THR A 1 275 ? 1.614 -14.543 8.207 1.00 91.50 275 THR A O 1
ATOM 2067 N N . ALA A 1 276 ? 0.996 -12.915 9.627 1.00 92.88 276 ALA A N 1
ATOM 2068 C CA . ALA A 1 276 ? 1.151 -11.819 8.671 1.00 92.88 276 ALA A CA 1
ATOM 2069 C C . ALA A 1 276 ? 2.578 -11.739 8.100 1.00 92.88 276 ALA A C 1
ATOM 2071 O O . ALA A 1 276 ? 2.775 -11.673 6.885 1.00 92.88 276 ALA A O 1
ATOM 2072 N N . THR A 1 277 ? 3.591 -11.793 8.969 1.00 93.88 277 THR A N 1
ATOM 2073 C CA . THR A 1 277 ? 5.000 -11.724 8.558 1.00 93.88 277 THR A CA 1
ATOM 2074 C C . THR A 1 277 ? 5.461 -13.022 7.898 1.00 93.88 277 THR A C 1
ATOM 2076 O O . THR A 1 277 ? 6.265 -12.964 6.969 1.00 93.88 277 THR A O 1
ATOM 2079 N N . ALA A 1 278 ? 4.920 -14.180 8.293 1.00 94.62 278 ALA A N 1
ATOM 2080 C CA . ALA A 1 278 ? 5.173 -15.447 7.606 1.00 94.62 278 ALA A CA 1
ATOM 2081 C C . ALA A 1 278 ? 4.669 -15.423 6.152 1.00 94.62 278 ALA A C 1
ATOM 2083 O O . ALA A 1 278 ? 5.404 -15.811 5.242 1.00 94.62 278 ALA A O 1
ATOM 2084 N N . ILE A 1 279 ? 3.460 -14.903 5.912 1.00 94.44 279 ILE A N 1
ATOM 2085 C CA . ILE A 1 279 ? 2.916 -14.727 4.554 1.00 94.44 279 ILE A CA 1
ATOM 2086 C C . ILE A 1 279 ? 3.770 -13.731 3.759 1.00 94.44 279 ILE A C 1
ATOM 2088 O O . ILE A 1 279 ? 4.072 -13.977 2.591 1.00 94.44 279 ILE A O 1
ATOM 2092 N N . MET A 1 280 ? 4.225 -12.643 4.387 1.00 94.56 280 MET A N 1
ATOM 2093 C CA . MET A 1 280 ? 5.137 -11.692 3.745 1.00 94.56 280 MET A CA 1
ATOM 2094 C C . MET A 1 280 ? 6.459 -12.355 3.323 1.00 94.56 280 MET A C 1
ATOM 2096 O O . MET A 1 280 ? 6.897 -12.171 2.188 1.00 94.56 280 MET A O 1
ATOM 2100 N N . MET A 1 281 ? 7.077 -13.160 4.196 1.00 94.88 281 MET A N 1
ATOM 2101 C CA . MET A 1 281 ? 8.298 -13.910 3.868 1.00 94.88 281 MET A CA 1
ATOM 2102 C C . MET A 1 281 ? 8.069 -14.893 2.717 1.00 94.88 281 MET A C 1
ATOM 2104 O O . MET A 1 281 ? 8.895 -14.972 1.806 1.00 94.88 281 MET A O 1
ATOM 2108 N N . ALA A 1 282 ? 6.930 -15.591 2.709 1.00 96.38 282 ALA A N 1
ATOM 2109 C CA . ALA A 1 282 ? 6.553 -16.472 1.606 1.00 96.38 282 ALA A CA 1
ATOM 2110 C C . ALA A 1 282 ? 6.388 -15.700 0.282 1.00 96.38 282 ALA A C 1
ATOM 2112 O O . ALA A 1 282 ? 6.859 -16.160 -0.759 1.00 96.38 282 ALA A O 1
ATOM 2113 N N . GLY A 1 283 ? 5.790 -14.504 0.316 1.00 95.56 283 GLY A N 1
ATOM 2114 C CA . GLY A 1 283 ? 5.655 -13.629 -0.853 1.00 95.56 283 GLY A CA 1
ATOM 2115 C C . GLY A 1 283 ? 6.999 -13.136 -1.401 1.00 95.56 283 GLY A C 1
ATOM 2116 O O . GLY A 1 283 ? 7.216 -13.147 -2.616 1.00 95.56 283 GLY A O 1
ATOM 2117 N N . LEU A 1 284 ? 7.935 -12.764 -0.523 1.00 94.44 284 LEU A N 1
ATOM 2118 C CA . LEU A 1 284 ? 9.295 -12.383 -0.924 1.00 94.44 284 LEU A CA 1
ATOM 2119 C C . LEU A 1 284 ? 10.041 -13.564 -1.549 1.00 94.44 284 LEU A C 1
ATOM 2121 O O . LEU A 1 284 ? 10.634 -13.419 -2.618 1.00 94.44 284 LEU A O 1
ATOM 2125 N N . PHE A 1 285 ? 9.958 -14.745 -0.935 1.00 96.62 285 PHE A N 1
ATOM 2126 C CA . PHE A 1 285 ? 10.546 -15.963 -1.486 1.00 96.62 285 PHE A CA 1
ATOM 2127 C C . PHE A 1 285 ? 9.979 -16.296 -2.873 1.00 96.62 285 PHE A C 1
ATOM 2129 O O . PHE A 1 285 ? 10.742 -16.567 -3.801 1.00 96.62 285 PHE A O 1
ATOM 2136 N N . LEU A 1 286 ? 8.658 -16.201 -3.053 1.00 96.88 286 LEU A N 1
ATOM 2137 C CA . LEU A 1 286 ? 8.018 -16.421 -4.351 1.00 96.88 286 LEU A CA 1
ATOM 2138 C C . LEU A 1 286 ? 8.468 -15.392 -5.398 1.00 96.88 286 LEU A C 1
ATOM 2140 O O . LEU A 1 286 ? 8.703 -15.752 -6.550 1.00 96.88 286 LEU A O 1
ATOM 2144 N N . THR A 1 287 ? 8.650 -14.133 -4.999 1.00 94.88 287 THR A N 1
ATOM 2145 C CA . THR A 1 287 ? 9.170 -13.080 -5.885 1.00 94.88 287 THR A CA 1
ATOM 2146 C C . THR A 1 287 ? 10.588 -13.411 -6.357 1.00 94.88 287 THR A C 1
ATOM 2148 O O . THR A 1 287 ? 10.859 -13.357 -7.558 1.00 94.88 287 THR A O 1
ATOM 2151 N N . PHE A 1 288 ? 11.469 -13.850 -5.450 1.00 95.12 288 PHE A N 1
ATOM 2152 C CA . PHE A 1 288 ? 12.819 -14.298 -5.811 1.00 95.12 288 PHE A CA 1
ATOM 2153 C C . PHE A 1 288 ? 12.811 -15.530 -6.718 1.00 95.12 288 PHE A C 1
ATOM 2155 O O . PHE A 1 288 ? 13.616 -15.614 -7.646 1.00 95.12 288 PHE A O 1
ATOM 2162 N N . LEU A 1 289 ? 11.898 -16.478 -6.490 1.00 96.44 289 LEU A N 1
ATOM 2163 C CA . LEU A 1 289 ? 11.741 -17.629 -7.378 1.00 96.44 289 LEU A CA 1
ATOM 2164 C C . LEU A 1 289 ? 11.339 -17.194 -8.789 1.00 96.44 289 LEU A C 1
ATOM 2166 O O . LEU A 1 289 ? 11.932 -17.667 -9.758 1.00 96.44 289 LEU A O 1
ATOM 2170 N N . LEU A 1 290 ? 10.373 -16.283 -8.924 1.00 96.56 290 LEU A N 1
ATOM 2171 C CA . LEU A 1 290 ? 9.956 -15.759 -10.227 1.00 96.56 290 LEU A CA 1
ATOM 2172 C C . LEU A 1 290 ? 11.099 -15.028 -10.939 1.00 96.56 290 LEU A C 1
ATOM 2174 O O . LEU A 1 290 ? 11.297 -15.233 -12.138 1.00 96.56 290 LEU A O 1
ATOM 2178 N N . GLU A 1 291 ? 11.890 -14.237 -10.214 1.00 94.94 291 GLU A N 1
ATOM 2179 C CA . GLU A 1 291 ? 13.082 -13.582 -10.759 1.00 94.94 291 GLU A CA 1
ATOM 2180 C C . GLU A 1 291 ? 14.131 -14.610 -11.221 1.00 94.94 291 GLU A C 1
ATOM 2182 O O . GLU A 1 291 ? 14.644 -14.519 -12.341 1.00 94.94 291 GLU A O 1
ATOM 2187 N N . TYR A 1 292 ? 14.393 -15.645 -10.416 1.00 94.88 292 TYR A N 1
ATOM 2188 C CA . TYR A 1 292 ? 15.314 -16.730 -10.762 1.00 94.88 292 TYR A CA 1
ATOM 2189 C C . TYR A 1 292 ? 14.864 -17.499 -12.011 1.00 94.88 292 TYR A C 1
ATOM 2191 O O . TYR A 1 292 ? 15.650 -17.685 -12.946 1.00 94.88 292 TYR A O 1
ATOM 2199 N N . PHE A 1 293 ? 13.597 -17.918 -12.063 1.00 96.31 293 PHE A N 1
ATOM 2200 C CA . PHE A 1 293 ? 13.040 -18.608 -13.226 1.00 96.31 293 PHE A CA 1
ATOM 2201 C C . PHE A 1 293 ? 13.037 -17.709 -14.464 1.00 96.31 293 PHE A C 1
ATOM 2203 O O . PHE A 1 293 ? 13.418 -18.169 -15.541 1.00 96.31 293 PHE A O 1
ATOM 2210 N N . GLY A 1 294 ? 12.694 -16.427 -14.317 1.00 95.19 294 GLY A N 1
ATOM 2211 C CA . GLY A 1 294 ? 12.752 -15.443 -15.397 1.00 95.19 294 GLY A CA 1
ATOM 2212 C C . GLY A 1 294 ? 14.157 -15.323 -15.989 1.00 95.19 294 GLY A C 1
ATOM 2213 O O . GLY A 1 294 ? 14.337 -15.469 -17.201 1.00 95.19 294 GLY A O 1
ATOM 2214 N N . HIS A 1 295 ? 15.177 -15.165 -15.141 1.00 93.81 295 HIS A N 1
ATOM 2215 C CA . HIS A 1 295 ? 16.572 -15.137 -15.583 1.00 93.81 295 HIS A CA 1
ATOM 2216 C C . HIS A 1 295 ? 17.014 -16.452 -16.227 1.00 93.81 295 HIS A C 1
ATOM 2218 O O . HIS A 1 295 ? 17.695 -16.431 -17.254 1.00 93.81 295 HIS A O 1
ATOM 2224 N N . ARG A 1 296 ? 16.613 -17.596 -15.665 1.00 92.56 296 ARG A N 1
ATOM 2225 C CA . ARG A 1 296 ? 16.967 -18.921 -16.186 1.00 92.56 296 ARG A CA 1
ATOM 2226 C C . ARG A 1 296 ? 16.364 -19.179 -17.567 1.00 92.56 296 ARG A C 1
ATOM 2228 O O . ARG A 1 296 ? 17.071 -19.686 -18.439 1.00 92.56 296 ARG A O 1
ATOM 2235 N N . VAL A 1 297 ? 15.095 -18.825 -17.768 1.00 94.19 297 VAL A N 1
ATOM 2236 C CA . VAL A 1 297 ? 14.394 -18.968 -19.053 1.00 94.19 297 VAL A CA 1
ATOM 2237 C C . VAL A 1 297 ? 14.960 -17.998 -20.089 1.00 94.19 297 VAL A C 1
ATOM 2239 O O . VAL A 1 297 ? 15.194 -18.391 -21.225 1.00 94.19 297 VAL A O 1
ATOM 2242 N N . MET A 1 298 ? 15.252 -16.750 -19.725 1.00 92.88 298 MET A N 1
ATOM 2243 C CA . MET A 1 298 ? 15.882 -15.811 -20.662 1.00 92.88 298 MET A CA 1
ATOM 2244 C C . MET A 1 298 ? 17.303 -16.241 -21.041 1.00 92.88 298 MET A C 1
ATOM 2246 O O . MET A 1 298 ? 17.648 -16.242 -22.221 1.00 92.88 298 MET A O 1
ATOM 2250 N N . ALA A 1 299 ? 18.104 -16.708 -20.082 1.00 88.94 299 ALA A N 1
ATOM 2251 C CA . ALA A 1 299 ? 19.446 -17.216 -20.359 1.00 88.94 299 ALA A CA 1
ATOM 2252 C C . ALA A 1 299 ? 19.440 -18.453 -21.278 1.00 88.94 299 ALA A C 1
ATOM 2254 O O . ALA A 1 299 ? 20.344 -18.603 -22.098 1.00 88.94 299 ALA A O 1
ATOM 2255 N N . SER A 1 300 ? 18.433 -19.332 -21.181 1.00 86.19 300 SER A N 1
ATOM 2256 C CA . SER A 1 300 ? 18.315 -20.489 -22.081 1.00 86.19 300 SER A CA 1
ATOM 2257 C C . SER A 1 300 ? 17.826 -20.120 -23.484 1.00 86.19 300 SER A C 1
ATOM 2259 O O . SER A 1 300 ? 18.170 -20.811 -24.438 1.00 86.19 300 SER A O 1
ATOM 2261 N N . ARG A 1 301 ? 17.074 -19.022 -23.634 1.00 83.81 301 ARG A N 1
ATOM 2262 C CA . ARG A 1 301 ? 16.594 -18.518 -24.934 1.00 83.81 301 ARG A CA 1
ATOM 2263 C C . ARG A 1 301 ? 17.628 -17.693 -25.701 1.00 83.81 301 ARG A C 1
ATOM 2265 O O . ARG A 1 301 ? 17.531 -17.633 -26.917 1.00 83.81 301 ARG A O 1
ATOM 2272 N N . ILE A 1 302 ? 18.599 -17.084 -25.018 1.00 80.38 302 ILE A N 1
ATOM 2273 C CA . ILE A 1 302 ? 19.669 -16.285 -25.650 1.00 80.38 302 ILE A CA 1
ATOM 2274 C C . ILE A 1 302 ? 20.841 -17.171 -26.124 1.00 80.38 302 ILE A C 1
ATOM 2276 O O . ILE A 1 302 ? 21.550 -16.818 -27.059 1.00 80.38 302 ILE A O 1
ATOM 2280 N N 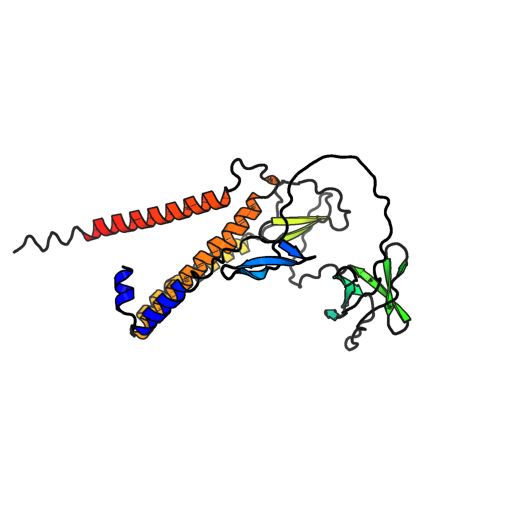. ARG A 1 303 ? 21.027 -18.354 -25.522 1.00 63.25 303 ARG A N 1
ATOM 2281 C CA . ARG A 1 303 ? 22.124 -19.290 -25.829 1.00 63.25 303 ARG A CA 1
ATOM 2282 C C . ARG A 1 303 ? 22.009 -20.177 -27.100 1.00 63.25 303 ARG A C 1
ATOM 2284 O O . ARG A 1 303 ? 23.001 -20.829 -27.390 1.00 63.25 303 ARG A O 1
ATOM 2291 N N . PRO A 1 304 ? 20.918 -20.237 -27.894 1.00 55.78 304 PRO A N 1
ATOM 2292 C CA . PRO A 1 304 ? 20.925 -21.005 -29.148 1.00 55.78 304 PRO A CA 1
ATOM 2293 C C . PRO A 1 304 ? 21.625 -20.311 -30.333 1.00 55.78 304 PRO A C 1
ATOM 2295 O O . PRO A 1 304 ? 21.929 -20.990 -31.308 1.00 55.78 304 PRO A O 1
ATOM 2298 N N . GLU A 1 305 ? 21.861 -18.992 -30.283 1.00 56.44 305 GLU A N 1
ATOM 2299 C CA . GLU A 1 305 ? 22.326 -18.227 -31.460 1.00 56.44 305 GLU A CA 1
ATOM 2300 C C . GLU A 1 305 ? 23.857 -18.093 -31.549 1.00 56.44 305 GLU A C 1
ATOM 2302 O O . GLU A 1 305 ? 24.406 -18.013 -32.643 1.00 56.44 305 GLU A O 1
ATOM 2307 N N . SER A 1 306 ? 24.584 -18.143 -30.423 1.00 56.72 306 SER A N 1
ATOM 2308 C CA . SER A 1 306 ? 26.056 -18.034 -30.437 1.00 56.72 306 SER A CA 1
ATOM 2309 C C . SER A 1 306 ? 26.761 -19.249 -31.043 1.00 56.72 306 SER A C 1
ATOM 2311 O O . SER A 1 306 ? 27.912 -19.141 -31.454 1.00 56.72 306 SER A O 1
ATOM 2313 N N . ASP A 1 307 ? 26.082 -20.395 -31.112 1.00 57.06 307 ASP A N 1
ATOM 2314 C CA . ASP A 1 307 ? 26.674 -21.651 -31.581 1.00 57.06 307 ASP A CA 1
ATOM 2315 C C . ASP A 1 307 ? 26.502 -21.847 -33.102 1.00 57.06 307 ASP A C 1
ATOM 2317 O O . ASP A 1 307 ? 27.109 -22.7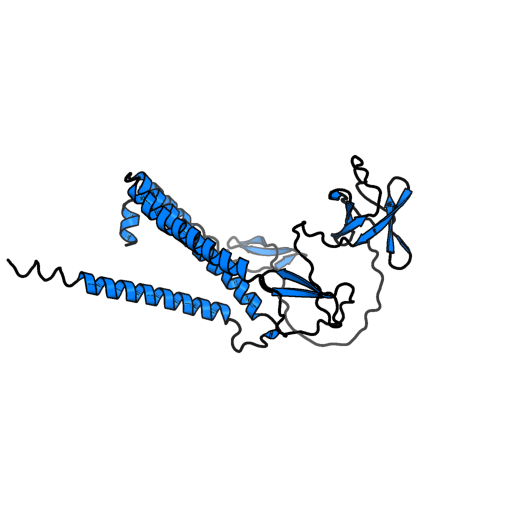48 -33.680 1.00 57.06 307 ASP A O 1
ATOM 2321 N N . ARG A 1 308 ? 25.717 -20.991 -33.783 1.00 56.03 308 ARG A N 1
ATOM 2322 C CA . ARG A 1 308 ? 25.518 -21.053 -35.245 1.00 56.03 308 ARG A CA 1
ATOM 2323 C C . ARG A 1 308 ? 26.493 -20.174 -36.036 1.00 56.03 308 ARG A C 1
ATOM 2325 O O . ARG A 1 308 ? 26.763 -20.482 -37.192 1.00 56.03 308 ARG A O 1
ATOM 2332 N N . GLU A 1 309 ? 27.070 -19.147 -35.411 1.00 58.97 309 GLU A N 1
ATOM 2333 C CA . GLU A 1 309 ? 28.071 -18.263 -36.037 1.00 58.97 309 GLU A CA 1
ATOM 2334 C C . GLU A 1 309 ? 29.517 -18.795 -35.900 1.00 58.97 309 GLU A C 1
ATOM 2336 O O . GLU A 1 309 ? 30.409 -18.378 -36.630 1.00 58.97 309 GLU A O 1
ATOM 2341 N N . GLY A 1 310 ? 29.762 -19.762 -35.003 1.00 53.62 310 GLY A N 1
ATOM 2342 C CA . GLY A 1 310 ? 31.089 -20.356 -34.764 1.00 53.62 310 GLY A CA 1
ATOM 2343 C C . GLY A 1 310 ? 31.395 -21.663 -35.512 1.00 53.62 310 GLY A C 1
ATOM 2344 O O . GLY A 1 310 ? 32.497 -22.182 -35.378 1.00 53.62 310 GLY A O 1
ATOM 2345 N N . SER A 1 311 ? 30.446 -22.214 -36.281 1.00 55.53 311 SER A N 1
ATOM 2346 C CA . SER A 1 311 ? 30.601 -23.482 -37.028 1.00 55.53 311 SER A CA 1
ATOM 2347 C C . SER A 1 311 ? 30.663 -23.274 -38.553 1.00 55.53 311 SER A C 1
ATOM 2349 O O . SER A 1 311 ? 30.328 -24.180 -39.320 1.00 55.53 311 SER A O 1
ATOM 2351 N N . GLY A 1 312 ? 31.041 -22.071 -38.991 1.00 55.22 312 GLY A N 1
ATOM 2352 C CA . GLY A 1 312 ? 31.108 -21.666 -40.397 1.00 55.22 312 GLY A CA 1
ATOM 2353 C C . GLY A 1 312 ? 32.395 -20.928 -40.764 1.00 55.22 312 GLY A C 1
ATOM 2354 O O . GLY A 1 312 ? 32.333 -20.021 -41.592 1.00 55.22 312 GLY A O 1
ATOM 2355 N N . ILE A 1 313 ? 33.528 -21.277 -40.143 1.00 41.19 313 ILE A N 1
ATOM 2356 C CA . ILE A 1 313 ? 34.873 -20.851 -40.564 1.00 41.19 313 ILE A CA 1
ATOM 2357 C C . ILE A 1 313 ? 35.835 -22.028 -40.429 1.00 41.19 313 ILE A C 1
ATOM 2359 O O . ILE A 1 313 ? 35.796 -22.679 -39.361 1.00 41.19 313 ILE A O 1
#

Sequence (313 aa):
MFSRIFSSMSGWTQICLITSLLAPQLYAQSLSNCHRHGSTEYCYGPDGQETPVTTHLSAPSTAPNAASATPTATNAAQTTAITSCHLHATKTFCIAGDGKEVQVTGPAGPNTTPPTQYTDCHRHGSKLYCVGPNNEEVEVLAAEASSPTGGHDGHNHGNDQQELDCHFHAGVEHCVPKGGSENEPQLVCDRIDRNYNVPYRIGSLFAILITSGIAVFAPILWKRFSPSTASASAFLIIKQFGTGVMVATAFIHLLTHAQLTFANRCLGRLQYEATATAIMMAGLFLTFLLEYFGHRVMASRIRPESDREGSGI

Organism: NCBI:txid404692

Radius of gyration: 32.21 Å; chains: 1; bounding box: 73×63×90 Å

Foldseek 3Di:
DVVVVQVPDDVVVNVVVVCVVPPPPPDPFPWDDWDDDPQWIWTQTPVRDIDTDDDDDDDDDDDDDDDDDDDDDDDDDQQQKWFQWDDDQQWIWTAGSVRAIKTKPDGSDVPDGADGMWHDWDDDPPWIWTADPVRDIITIGRDPPDDDDDDDDDDDDDDPDADWDWDDDLNDIDTDGDPDDPDDPPQPLDDDDDPDDPVVVVVVVVVCVVVVVCVVVVLVVQCVPDVDPVNVVVSVVVVVVVVVVVVCCVPVRVLSSVLVVCPRCSVPDDPDNRVSVVVVVVVVVVVVVVVVVVVVVVVVVVPPPVVVVPPPD

InterPro domains:
  IPR003689 Zinc/iron permease [PF02535] (200-300)